Protein AF-A0A963VJG6-F1 (afdb_monomer)

Nearest PDB structures (foldseek):
  8gpv-assembly1_A-2  TM=6.187E-01  e=9.430E-04  Clostridiales bacterium
  2oux-assembly1_B  TM=8.126E-01  e=1.065E-02  Enterococcus faecalis V583
  5x9g-assembly1_A  TM=5.692E-01  e=3.242E-03  Thermus thermophilus HB8
  8gps-assembly1_A-2  TM=5.571E-01  e=6.054E-02  Chryseobacterium hispalense
  8wiw-assembly1_Z  TM=2.995E-01  e=4.327E-01  Salmonella enterica subsp. enterica serovar Typhimurium str. LT2

Solvent-accessible surface area (backbone atoms only — not comparable to full-atom values): 12542 Å² total; per-residue (Å²): 137,83,80,80,71,80,76,73,72,75,83,74,70,78,79,48,76,64,56,53,39,53,51,26,58,76,70,49,37,44,54,60,35,36,56,51,56,74,75,47,55,42,59,60,54,26,53,48,48,72,70,42,56,73,68,60,26,51,57,52,54,45,53,54,50,72,80,52,46,68,58,20,55,85,57,41,55,72,69,58,49,50,52,58,53,48,53,57,49,52,54,52,52,53,51,52,54,49,51,55,52,52,64,62,50,66,78,57,88,70,98,79,60,64,65,58,54,52,39,51,53,28,52,78,67,65,35,46,51,57,34,28,57,51,55,71,75,46,57,42,59,58,50,23,56,48,44,71,74,39,58,69,71,61,24,53,54,53,54,30,45,54,52,51,62,49,42,41,60,21,46,60,56,36,59,58,76,59,28,42,56,56,56,70,73,47,55,68,69,47,51,47,56,4,44,74,65,46,56,74,67,55,40,54,54,36,39,72,61,35,55,70,70,59,23,52,52,42,68,76,71,109

Mean predicted aligned error: 7.79 Å

Sequence (222 aa):
MDEHDPNRADAQRAPTDIEQIVQALAEGRNKRVRKFLARMHPAKTAALLEMLDPDQRIALWQQVEPGLEARIQPHLNQLLSGQLAGESREDSAAEQAEQAEQHADQRQGQGGVNHLDAVRKALGAGRLKRVAKTLRRMHPAKVAGLLEAMPPEERSAVWSMVDTDRTGKVLTYLHDEIRDALAGELDLDDLVASAQHLELDDLVDLIQGLPAELGSRLMQSA

Radius of gyration: 20.5 Å; Cα contacts (8 Å, |Δi|>4): 179; chains: 1; bounding box: 68×36×61 Å

pLDDT: mean 85.68, std 14.24, range [40.97, 97.44]

Foldseek 3Di:
DDPPDPPPPPPDDDDDLLSVLLVCLVVLLLLVNLVSLVVDQLLVVQVSLVPDDPVSNLSSLLSQDPVSCVRNLVNHDPVVNVVSVVVVVVVVVVVVVVVVVVVVVVVPDDPPPPLLVQLVVCVVVSNLNSLLVSLVPDDLLSLQVSLVPDDPVSSQNSLSSHQLLSNLVNLLNHDLVSSAVSLVSDDLVSNLNNLVNDDPVSSVSSLVSYDVVSSVSSVVSD

Secondary structure (DSSP, 8-state):
-----GGGSGGGPPPPHHHHHHHHHHTT-HHHHHHHHHHS-HHHHHHHHHHS-HHHHHHHHTT--HHHHHHHGGGS-HHHHHHHHHHHHHHHHHHHHHHHHHHHHTTSS-TTSHHHHHHHHHHHTT-HHHHHHHHHHS-HHHHHHHHHTS-HHHHHHHHHHS-HHHHHHHHTTS-HHHHHHHHHTS-HHHHHHHHTTS-HHHHHHHHHHS-HHHHHHHHHH-

Structure (mmCIF, N/CA/C/O backbone):
data_AF-A0A963VJG6-F1
#
_entry.id   AF-A0A963VJG6-F1
#
loop_
_atom_site.group_PDB
_atom_site.id
_atom_site.type_symbol
_atom_site.label_atom_id
_atom_site.label_alt_id
_atom_site.label_comp_id
_atom_site.label_asym_id
_atom_site.label_entity_id
_atom_site.label_seq_id
_atom_site.pdbx_PDB_ins_code
_atom_site.Cartn_x
_atom_site.Cartn_y
_atom_site.Cartn_z
_atom_site.occupancy
_atom_site.B_iso_or_equiv
_atom_site.auth_seq_id
_atom_site.auth_comp_id
_atom_site.auth_asym_id
_atom_site.auth_atom_id
_atom_site.pdbx_PDB_model_num
ATOM 1 N N . MET A 1 1 ? -44.891 -1.979 -35.376 1.00 40.97 1 MET A N 1
ATOM 2 C CA . MET A 1 1 ? -44.773 -1.895 -33.909 1.00 40.97 1 MET A CA 1
ATOM 3 C C . MET A 1 1 ? -43.301 -2.069 -33.635 1.00 40.97 1 MET A C 1
ATOM 5 O O . MET A 1 1 ? -42.837 -3.196 -33.585 1.00 40.97 1 MET A O 1
ATOM 9 N N . ASP A 1 2 ? -42.570 -0.960 -33.633 1.00 46.53 2 ASP A N 1
ATOM 10 C CA . ASP A 1 2 ? -41.153 -0.947 -33.287 1.00 46.53 2 ASP A CA 1
ATOM 11 C C . ASP A 1 2 ? -41.065 -0.753 -31.780 1.00 46.53 2 ASP A C 1
ATOM 13 O O . ASP A 1 2 ? -41.437 0.290 -31.240 1.00 46.53 2 ASP A O 1
ATOM 17 N N . GLU A 1 3 ? -40.671 -1.826 -31.109 1.00 49.72 3 GLU A N 1
ATOM 18 C CA . GLU A 1 3 ? -40.450 -1.886 -29.674 1.00 49.72 3 GLU A CA 1
ATOM 19 C C . GLU A 1 3 ? -39.171 -1.095 -29.377 1.00 49.72 3 GLU A C 1
ATOM 21 O O . GLU A 1 3 ? -38.054 -1.530 -29.656 1.00 49.72 3 GLU A O 1
ATOM 26 N N . HIS A 1 4 ? -39.343 0.141 -28.908 1.00 52.19 4 HIS A N 1
ATOM 27 C CA . HIS A 1 4 ? -38.241 0.976 -28.454 1.00 52.19 4 HIS A CA 1
ATOM 28 C C . HIS A 1 4 ? -37.761 0.416 -27.114 1.00 52.19 4 HIS A C 1
ATOM 30 O O . HIS A 1 4 ? -38.339 0.730 -26.078 1.00 52.19 4 HIS A O 1
ATOM 36 N N . ASP A 1 5 ? -36.755 -0.457 -27.154 1.00 55.41 5 ASP A N 1
ATOM 37 C CA . ASP A 1 5 ? -36.075 -0.980 -25.969 1.00 55.41 5 ASP A CA 1
ATOM 38 C C . ASP A 1 5 ? -35.345 0.176 -25.248 1.00 55.41 5 ASP A C 1
ATOM 40 O O . ASP A 1 5 ? -34.352 0.698 -25.772 1.00 55.41 5 ASP A O 1
ATOM 44 N N . PRO A 1 6 ? -35.821 0.620 -24.068 1.00 55.97 6 PRO A N 1
ATOM 45 C CA . PRO A 1 6 ? -35.236 1.747 -23.347 1.00 55.97 6 PRO A CA 1
ATOM 46 C C . PRO A 1 6 ? -33.886 1.401 -22.694 1.00 55.97 6 PRO A C 1
ATOM 48 O O . PRO A 1 6 ? -33.231 2.288 -22.151 1.00 55.97 6 PRO A O 1
ATOM 51 N N . ASN A 1 7 ? -33.444 0.139 -22.746 1.00 50.78 7 ASN A N 1
ATOM 52 C CA . ASN A 1 7 ? -32.311 -0.361 -21.966 1.00 50.78 7 ASN A CA 1
ATOM 53 C C . ASN A 1 7 ? -30.951 -0.282 -22.689 1.00 50.78 7 ASN A C 1
ATOM 55 O O . ASN A 1 7 ? -29.930 -0.737 -22.177 1.00 50.78 7 ASN A O 1
ATOM 59 N N . ARG A 1 8 ? -30.895 0.301 -23.894 1.00 46.56 8 ARG A N 1
ATOM 60 C CA . ARG A 1 8 ? -29.643 0.410 -24.669 1.00 46.56 8 ARG A CA 1
ATOM 61 C C . ARG A 1 8 ? -28.786 1.634 -24.308 1.00 46.56 8 ARG A C 1
ATOM 63 O O . ARG A 1 8 ? -27.671 1.749 -24.808 1.00 46.56 8 ARG A O 1
ATOM 70 N N . ALA A 1 9 ? -29.288 2.539 -23.464 1.00 46.12 9 ALA A N 1
ATOM 71 C CA . ALA A 1 9 ? -28.615 3.796 -23.117 1.00 46.12 9 ALA A CA 1
ATOM 72 C C . ALA A 1 9 ? -27.635 3.693 -21.929 1.00 46.12 9 ALA A C 1
ATOM 74 O O . ALA A 1 9 ? -26.746 4.536 -21.815 1.00 46.12 9 ALA A O 1
ATOM 75 N N . ASP A 1 10 ? -27.733 2.656 -21.090 1.00 47.66 10 ASP A N 1
ATOM 76 C CA . ASP A 1 10 ? -26.878 2.508 -19.898 1.00 47.66 10 ASP A CA 1
ATOM 77 C C . ASP A 1 10 ? -25.526 1.815 -20.173 1.00 47.66 10 ASP A C 1
ATOM 79 O O . ASP A 1 10 ? -24.635 1.823 -19.327 1.00 47.66 10 ASP A O 1
ATOM 83 N N . ALA A 1 11 ? -25.305 1.272 -21.376 1.00 48.81 11 ALA A N 1
ATOM 84 C CA . ALA A 1 11 ? -24.127 0.452 -21.690 1.00 48.81 11 ALA A CA 1
ATOM 85 C C . ALA A 1 11 ? -22.840 1.234 -22.058 1.00 48.81 11 ALA A C 1
ATOM 87 O O . ALA A 1 11 ? -21.826 0.616 -22.384 1.00 48.81 11 ALA A O 1
ATOM 88 N N . GLN A 1 12 ? -22.845 2.575 -22.024 1.00 53.97 12 GLN A N 1
ATOM 89 C CA . GLN A 1 12 ? -21.712 3.400 -22.491 1.00 53.97 12 GLN A CA 1
ATOM 90 C C . GLN A 1 12 ? -21.272 4.537 -21.551 1.00 53.97 12 GLN A C 1
ATOM 92 O O . GLN A 1 12 ? -20.488 5.399 -21.961 1.00 53.97 12 GLN A O 1
ATOM 97 N N . ARG A 1 13 ? -21.723 4.581 -20.292 1.00 69.88 13 ARG A N 1
ATOM 98 C CA . ARG A 1 13 ? -21.240 5.618 -19.367 1.00 69.88 13 ARG A CA 1
ATOM 99 C C . ARG A 1 13 ? -19.835 5.263 -18.871 1.00 69.88 13 ARG A C 1
ATOM 101 O O . ARG A 1 13 ? -19.641 4.224 -18.253 1.00 69.88 13 ARG A O 1
ATOM 108 N N . ALA A 1 14 ? -18.856 6.131 -19.138 1.00 69.31 14 ALA A N 1
ATOM 109 C CA . ALA A 1 14 ? -17.533 6.006 -18.530 1.00 69.31 14 ALA A CA 1
ATOM 110 C C . ALA A 1 14 ? -17.676 6.033 -16.995 1.00 69.31 14 ALA A C 1
ATOM 112 O O . ALA A 1 14 ? -18.397 6.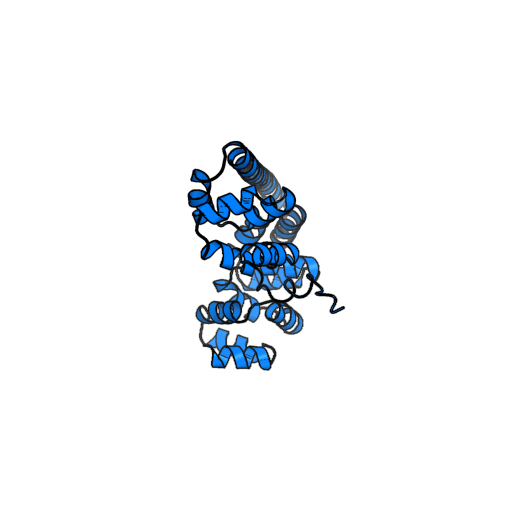907 -16.492 1.00 69.31 14 ALA A O 1
ATOM 113 N N . PRO A 1 15 ? -17.025 5.109 -16.263 1.00 77.75 15 PRO A N 1
ATOM 114 C CA . PRO A 1 15 ? -17.213 5.003 -14.827 1.00 77.75 15 PRO A CA 1
ATOM 115 C C . PRO A 1 15 ? -16.763 6.288 -14.139 1.00 77.75 15 PRO A C 1
ATOM 117 O O . PRO A 1 15 ? -15.719 6.859 -14.478 1.00 77.75 15 PRO A O 1
ATOM 120 N N . THR A 1 16 ? -17.556 6.759 -13.183 1.00 87.75 16 THR A N 1
ATOM 121 C CA . THR A 1 16 ? -17.256 7.997 -12.451 1.00 87.75 16 THR A CA 1
ATOM 122 C C . THR A 1 16 ? -16.004 7.838 -11.580 1.00 87.75 16 THR A C 1
ATOM 124 O O . THR A 1 16 ? -15.640 6.723 -11.212 1.00 87.75 16 THR A O 1
ATOM 127 N N . ASP A 1 17 ? -15.350 8.943 -11.188 1.00 85.88 17 ASP A N 1
ATOM 128 C CA . ASP A 1 17 ? -14.207 8.888 -10.250 1.00 85.88 17 ASP A CA 1
ATOM 129 C C . ASP A 1 17 ? -14.540 8.085 -8.983 1.00 85.88 17 ASP A C 1
ATOM 131 O O . ASP A 1 17 ? -13.693 7.388 -8.437 1.00 85.88 17 ASP A O 1
ATOM 135 N N . ILE A 1 18 ? -15.784 8.198 -8.507 1.00 87.50 18 ILE A N 1
ATOM 136 C CA . ILE A 1 18 ? -16.261 7.511 -7.307 1.00 87.50 18 ILE A CA 1
ATOM 137 C C . ILE A 1 18 ? -16.333 6.003 -7.548 1.00 87.50 18 ILE A C 1
ATOM 139 O O . ILE A 1 18 ? -15.802 5.242 -6.746 1.00 87.50 18 ILE A O 1
ATOM 143 N N . GLU A 1 19 ? -16.933 5.572 -8.659 1.00 90.31 19 GLU A N 1
ATOM 144 C CA . GLU A 1 19 ? -17.000 4.153 -9.036 1.00 90.31 19 GLU A CA 1
ATOM 145 C C . GLU A 1 19 ? -15.601 3.555 -9.195 1.00 90.31 19 GLU A C 1
ATOM 147 O O . GLU A 1 19 ? -15.344 2.450 -8.726 1.00 90.31 19 GLU A O 1
ATOM 152 N N . GLN A 1 20 ? -14.664 4.309 -9.779 1.00 92.31 20 GLN A N 1
ATOM 153 C CA . GLN A 1 20 ? -13.275 3.872 -9.917 1.00 92.31 20 GLN A CA 1
ATOM 154 C C . GLN A 1 20 ? -12.557 3.752 -8.564 1.00 92.31 20 GLN A C 1
ATOM 156 O O . GLN A 1 20 ? -11.761 2.830 -8.387 1.00 92.31 20 GLN A O 1
ATOM 161 N N . ILE A 1 21 ? -12.835 4.642 -7.604 1.00 94.00 21 ILE A N 1
ATOM 162 C CA . ILE A 1 21 ? -12.296 4.543 -6.237 1.00 94.00 21 ILE A CA 1
ATOM 163 C C . ILE A 1 21 ? -12.868 3.322 -5.518 1.00 94.00 21 ILE A C 1
ATOM 165 O O . ILE A 1 21 ? -12.104 2.565 -4.929 1.00 94.00 21 ILE A O 1
ATOM 169 N N . VAL A 1 22 ? -14.185 3.115 -5.576 1.00 93.56 22 VAL A N 1
ATOM 170 C CA . VAL A 1 22 ? -14.848 1.971 -4.929 1.00 93.56 22 VAL A CA 1
ATOM 171 C C . VAL A 1 22 ? -14.346 0.654 -5.515 1.00 93.56 22 VAL A C 1
ATOM 173 O O . VAL A 1 22 ? -14.004 -0.257 -4.764 1.00 93.56 22 VAL A O 1
ATOM 176 N N . GLN A 1 23 ? -14.208 0.576 -6.839 1.00 94.00 23 GLN A N 1
ATOM 177 C CA . GLN A 1 23 ? -13.633 -0.590 -7.503 1.00 94.00 23 GLN A CA 1
ATOM 178 C C . GLN A 1 23 ? -12.180 -0.826 -7.068 1.00 94.00 23 GLN A C 1
ATOM 180 O O . GLN A 1 23 ? -11.815 -1.944 -6.716 1.00 94.00 23 GLN A O 1
ATOM 185 N N . ALA A 1 24 ? -11.354 0.223 -7.032 1.00 93.69 24 ALA A N 1
ATOM 186 C CA . ALA A 1 24 ? -9.962 0.104 -6.606 1.00 93.69 24 ALA A CA 1
ATOM 187 C C . ALA A 1 24 ? -9.829 -0.308 -5.128 1.00 93.69 24 ALA A C 1
ATOM 189 O O . ALA A 1 24 ? -8.911 -1.055 -4.796 1.00 93.69 24 ALA A O 1
ATOM 190 N N . LEU A 1 25 ? -10.738 0.137 -4.252 1.00 93.69 25 LEU A N 1
ATOM 191 C CA . LEU A 1 25 ? -10.815 -0.328 -2.863 1.00 93.69 25 LEU A CA 1
ATOM 192 C C . LEU A 1 25 ? -11.153 -1.819 -2.792 1.00 93.69 25 LEU A C 1
ATOM 194 O O . LEU A 1 25 ? -10.480 -2.554 -2.075 1.00 93.69 25 LEU A O 1
ATOM 198 N N . ALA A 1 26 ? -12.152 -2.268 -3.556 1.00 91.88 26 ALA A N 1
ATOM 199 C CA . ALA A 1 26 ? -12.563 -3.671 -3.594 1.00 91.88 26 ALA A CA 1
ATOM 200 C C . ALA A 1 26 ? -11.450 -4.597 -4.116 1.00 91.88 26 ALA A C 1
ATOM 202 O O . ALA A 1 26 ? -11.316 -5.729 -3.661 1.00 91.88 26 ALA A O 1
ATOM 203 N N . GLU A 1 27 ? -10.623 -4.105 -5.038 1.00 91.88 27 GLU A N 1
ATOM 204 C CA . GLU A 1 27 ? -9.468 -4.823 -5.590 1.00 91.88 27 GLU A CA 1
ATOM 205 C C . GLU A 1 27 ? -8.194 -4.691 -4.734 1.00 91.88 27 GLU A C 1
ATOM 207 O O . GLU A 1 27 ? -7.150 -5.222 -5.107 1.00 91.88 27 GLU A O 1
ATOM 212 N N . GLY A 1 28 ? -8.227 -3.939 -3.626 1.00 90.94 28 GLY A N 1
ATOM 213 C CA . GLY A 1 28 ? -7.043 -3.682 -2.800 1.00 90.94 28 GL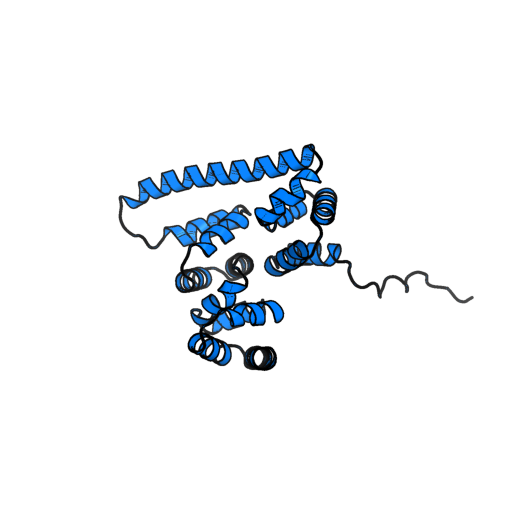Y A CA 1
ATOM 214 C C . GLY A 1 28 ? -5.962 -2.834 -3.489 1.00 90.94 28 GLY A C 1
ATOM 215 O O . GLY A 1 28 ? -4.818 -2.786 -3.031 1.00 90.94 28 GLY A O 1
ATOM 216 N N . ARG A 1 29 ? -6.294 -2.122 -4.576 1.00 93.25 29 ARG A N 1
ATOM 217 C CA . ARG A 1 29 ? -5.381 -1.248 -5.337 1.00 93.25 29 ARG A CA 1
ATOM 218 C C . ARG A 1 29 ? -5.167 0.091 -4.629 1.00 93.25 29 ARG A C 1
ATOM 220 O O . ARG A 1 29 ? -5.473 1.169 -5.142 1.00 93.25 29 ARG A O 1
ATOM 227 N N . ASN A 1 30 ? -4.588 0.028 -3.438 1.00 95.00 30 ASN A N 1
ATOM 228 C CA . ASN A 1 30 ? -4.426 1.160 -2.526 1.00 95.00 30 ASN A CA 1
ATOM 229 C C . ASN A 1 30 ? -3.599 2.322 -3.109 1.00 95.00 30 ASN A C 1
ATOM 231 O O . ASN A 1 30 ? -3.935 3.486 -2.888 1.00 95.00 30 ASN A O 1
ATOM 235 N N . LYS A 1 31 ? -2.566 2.045 -3.922 1.00 93.75 31 LYS A N 1
ATOM 236 C CA . LYS A 1 31 ? -1.817 3.088 -4.658 1.00 93.75 31 LYS A CA 1
ATOM 237 C C . LYS A 1 31 ? -2.736 3.912 -5.570 1.00 93.75 31 LYS A C 1
ATOM 239 O O . LYS A 1 31 ? -2.716 5.143 -5.538 1.00 93.75 31 LYS A O 1
ATOM 244 N N . ARG A 1 32 ? -3.616 3.231 -6.309 1.00 93.50 32 ARG A N 1
ATOM 245 C CA . ARG A 1 32 ? -4.583 3.853 -7.218 1.00 93.50 32 ARG A CA 1
ATOM 246 C C . ARG A 1 32 ? -5.607 4.699 -6.462 1.00 93.50 32 ARG A C 1
ATOM 248 O O . ARG A 1 32 ? -5.870 5.834 -6.858 1.00 93.50 32 ARG A O 1
ATOM 255 N N . VAL A 1 33 ? -6.119 4.197 -5.337 1.00 95.31 33 VAL A N 1
ATOM 256 C CA . VAL A 1 33 ? -7.007 4.964 -4.442 1.00 95.31 33 VAL A CA 1
ATOM 257 C C . VAL A 1 33 ? -6.317 6.242 -3.959 1.00 95.31 33 VAL A C 1
ATOM 259 O O . VAL A 1 33 ? -6.868 7.333 -4.116 1.00 95.31 33 VAL A O 1
ATOM 262 N N . ARG A 1 34 ? -5.079 6.143 -3.453 1.00 94.69 34 ARG A N 1
ATOM 263 C CA . ARG A 1 34 ? -4.286 7.306 -3.0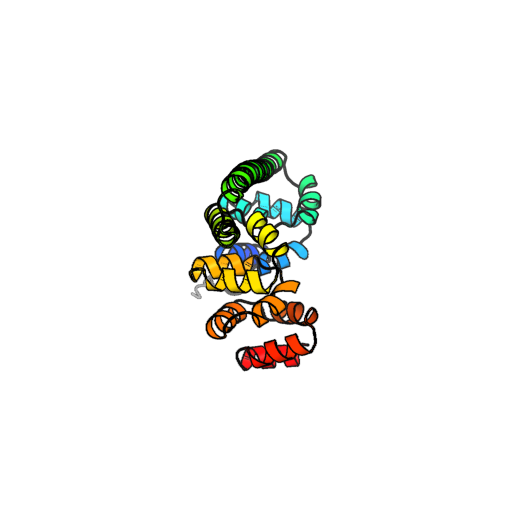12 1.00 94.69 34 ARG A CA 1
ATOM 264 C C . ARG A 1 34 ? -4.077 8.327 -4.135 1.00 94.69 34 ARG A C 1
ATOM 266 O O . ARG A 1 34 ? -4.212 9.527 -3.897 1.00 94.69 34 ARG A O 1
ATOM 273 N N . LYS A 1 35 ? -3.830 7.876 -5.370 1.00 92.56 35 LYS A N 1
ATOM 274 C CA . LYS A 1 35 ? -3.685 8.743 -6.555 1.00 92.56 35 LYS A CA 1
ATOM 275 C C . LYS A 1 35 ? -4.970 9.512 -6.878 1.00 92.56 35 LYS A C 1
ATOM 277 O O . LYS A 1 35 ? -4.897 10.708 -7.175 1.00 92.56 35 LYS A O 1
ATOM 282 N N . PHE A 1 36 ? -6.137 8.870 -6.784 1.00 94.06 36 PHE A N 1
ATOM 283 C CA . PHE A 1 36 ? -7.423 9.561 -6.928 1.00 94.06 36 PHE A CA 1
ATOM 284 C C . PHE A 1 36 ? -7.641 10.586 -5.815 1.00 94.06 36 PHE A C 1
ATOM 286 O O . PHE A 1 36 ? -7.970 11.738 -6.099 1.00 94.06 36 PHE A O 1
ATOM 293 N N . LEU A 1 37 ? -7.400 10.196 -4.561 1.00 94.00 37 LEU A N 1
ATOM 294 C CA . LEU A 1 37 ? -7.557 11.072 -3.400 1.00 94.00 37 LEU A CA 1
ATOM 295 C C . LEU A 1 37 ? -6.652 12.306 -3.463 1.00 94.00 37 LEU A C 1
ATOM 297 O O . LEU A 1 37 ? -7.103 13.404 -3.150 1.00 94.00 37 LEU A O 1
ATOM 301 N N . ALA A 1 38 ? -5.406 12.154 -3.916 1.00 91.62 38 ALA A N 1
ATOM 302 C CA . ALA A 1 38 ? -4.455 13.258 -4.044 1.00 91.62 38 ALA A CA 1
ATOM 303 C C . ALA A 1 38 ? -4.894 14.319 -5.070 1.00 91.62 38 ALA A C 1
ATOM 305 O O . ALA A 1 38 ? -4.580 15.500 -4.917 1.00 91.62 38 ALA A O 1
ATOM 306 N N . ARG A 1 39 ? -5.626 13.908 -6.113 1.00 92.31 39 ARG A N 1
ATOM 307 C CA . ARG A 1 39 ? -6.189 14.804 -7.138 1.00 92.31 39 ARG A CA 1
ATOM 308 C C . ARG A 1 39 ? -7.567 15.354 -6.759 1.00 92.31 39 ARG A C 1
ATOM 310 O O . ARG A 1 39 ? -8.016 16.338 -7.344 1.00 92.31 39 ARG A O 1
ATOM 317 N N . MET A 1 40 ? -8.248 14.722 -5.805 1.00 92.81 40 MET A N 1
ATOM 318 C CA . MET A 1 40 ? -9.596 15.074 -5.378 1.00 92.81 40 MET A CA 1
ATOM 319 C C . MET A 1 40 ? -9.594 16.231 -4.367 1.00 92.81 40 MET A C 1
ATOM 321 O O . MET A 1 40 ? -8.743 16.326 -3.486 1.00 92.81 40 MET A O 1
ATOM 325 N N . HIS A 1 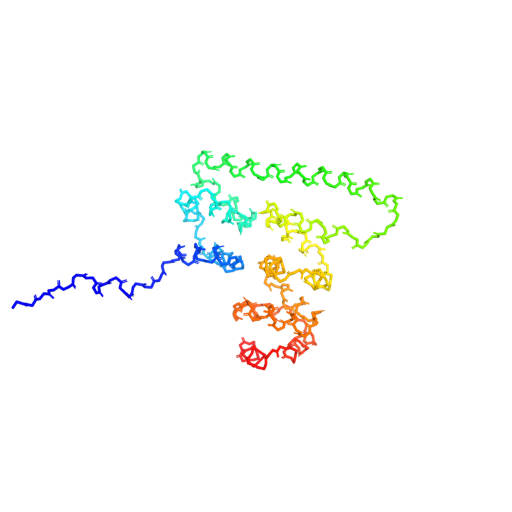41 ? -10.584 17.123 -4.466 1.00 94.12 41 HIS A N 1
ATOM 326 C CA . HIS A 1 41 ? -10.758 18.198 -3.487 1.00 94.12 41 HIS A CA 1
ATOM 327 C C . HIS A 1 41 ? -11.181 17.633 -2.109 1.00 94.12 41 HIS A C 1
ATOM 329 O O . HIS A 1 41 ? -12.101 16.813 -2.079 1.00 94.12 41 HIS A O 1
ATOM 335 N N . PRO A 1 42 ? -10.632 18.115 -0.969 1.00 95.06 42 PRO A N 1
ATOM 336 C CA . PRO A 1 42 ? -10.937 17.579 0.366 1.00 95.06 42 PRO A CA 1
ATOM 337 C C . PRO A 1 42 ? -12.433 17.491 0.705 1.00 95.06 42 PRO A C 1
ATOM 339 O O . PRO A 1 42 ? -12.883 16.492 1.253 1.00 95.06 42 PRO A O 1
ATOM 342 N N . ALA A 1 43 ? -13.230 18.491 0.315 1.00 93.94 43 ALA A N 1
ATOM 343 C CA . ALA A 1 43 ? -14.685 18.458 0.500 1.00 93.94 43 ALA A CA 1
ATOM 344 C C . ALA A 1 43 ? -15.386 17.344 -0.308 1.00 93.94 43 ALA A C 1
ATOM 346 O O . ALA A 1 43 ? -16.352 16.758 0.171 1.00 93.94 43 ALA A O 1
ATOM 347 N N . LYS A 1 44 ? -14.894 17.018 -1.515 1.00 94.12 44 LYS A N 1
ATOM 348 C CA . LYS A 1 44 ? -15.425 15.906 -2.325 1.00 94.12 44 LYS A CA 1
ATOM 349 C C . LYS A 1 44 ? -15.060 14.563 -1.682 1.00 94.12 44 LYS A C 1
ATOM 351 O O . LYS A 1 44 ? -15.901 13.673 -1.646 1.00 94.12 44 LYS A O 1
ATOM 356 N N . THR A 1 45 ? -13.862 14.446 -1.105 1.00 95.12 45 THR A N 1
ATOM 357 C CA . THR A 1 45 ? -13.468 13.268 -0.318 1.00 95.12 45 THR A CA 1
ATOM 358 C C . THR A 1 45 ? -14.321 13.108 0.942 1.00 95.12 45 THR A C 1
ATOM 360 O O . THR A 1 45 ? -14.743 11.997 1.245 1.00 95.12 45 THR A O 1
ATOM 363 N N . ALA A 1 46 ? -14.624 14.202 1.651 1.00 94.62 46 ALA A N 1
ATOM 364 C CA . ALA A 1 46 ? -15.525 14.184 2.805 1.00 94.62 46 ALA A CA 1
ATOM 365 C C . ALA A 1 46 ? -16.925 13.680 2.421 1.00 94.62 46 ALA A C 1
ATOM 367 O O . ALA A 1 46 ? -17.432 12.750 3.039 1.00 94.62 46 ALA A O 1
ATOM 368 N N . ALA A 1 47 ? -17.505 14.225 1.347 1.00 93.38 47 ALA A N 1
ATOM 369 C CA . ALA A 1 47 ? -18.803 13.782 0.840 1.00 93.38 47 ALA A CA 1
ATOM 370 C C . ALA A 1 47 ? -18.796 12.303 0.413 1.00 93.38 47 ALA A C 1
ATOM 372 O O . ALA A 1 47 ? -19.763 11.585 0.656 1.00 93.38 47 ALA A O 1
ATOM 373 N N . LEU A 1 48 ? -17.698 11.828 -0.188 1.00 94.25 48 LEU A N 1
ATOM 374 C CA . LEU A 1 48 ? -17.534 10.416 -0.524 1.00 94.25 48 LEU A CA 1
ATOM 375 C C . LEU A 1 48 ? -17.534 9.543 0.737 1.00 94.25 48 LEU A C 1
ATOM 377 O O . LEU A 1 48 ? -18.297 8.587 0.799 1.00 94.25 48 LEU A O 1
ATOM 381 N N . LEU A 1 49 ? -16.746 9.894 1.756 1.00 94.62 49 LEU A N 1
ATOM 382 C CA . LEU A 1 49 ? -16.713 9.161 3.028 1.00 94.62 49 LEU A CA 1
ATOM 383 C C . LEU A 1 49 ? -18.105 9.060 3.672 1.00 94.62 49 LEU A C 1
ATOM 385 O O . LEU A 1 49 ? -18.444 8.019 4.226 1.00 94.62 49 LEU A O 1
ATOM 389 N N . GLU A 1 50 ? -18.924 10.107 3.577 1.00 93.75 50 GLU A N 1
ATOM 390 C CA . GLU A 1 50 ? -20.291 10.109 4.116 1.00 93.75 50 GLU A CA 1
ATOM 391 C C . GLU A 1 50 ? -21.263 9.218 3.331 1.00 93.75 50 GLU A C 1
ATOM 393 O O . GLU A 1 50 ? -22.207 8.686 3.913 1.00 93.75 50 GLU A O 1
ATOM 398 N N . MET A 1 51 ? -21.029 9.039 2.031 1.00 93.31 51 MET A N 1
ATOM 399 C CA . MET A 1 51 ? -21.880 8.233 1.154 1.00 93.31 51 MET A CA 1
ATOM 400 C C . MET A 1 51 ? -21.542 6.737 1.197 1.00 93.31 51 MET A C 1
ATOM 402 O O . MET A 1 51 ? -22.422 5.910 0.964 1.00 93.31 51 MET A O 1
ATOM 406 N N . LEU A 1 52 ? -20.282 6.387 1.469 1.00 94.00 52 LEU A N 1
ATOM 407 C CA . LEU A 1 52 ? -19.828 4.998 1.533 1.00 94.00 52 LEU A CA 1
ATOM 408 C C . LEU A 1 52 ? -20.411 4.258 2.743 1.00 94.00 52 LEU A C 1
ATOM 410 O O . LEU A 1 52 ? -20.660 4.850 3.804 1.00 94.00 52 LEU A O 1
ATOM 414 N N . ASP A 1 53 ? -20.579 2.944 2.591 1.00 93.19 53 ASP A N 1
ATOM 415 C CA . ASP A 1 53 ? -20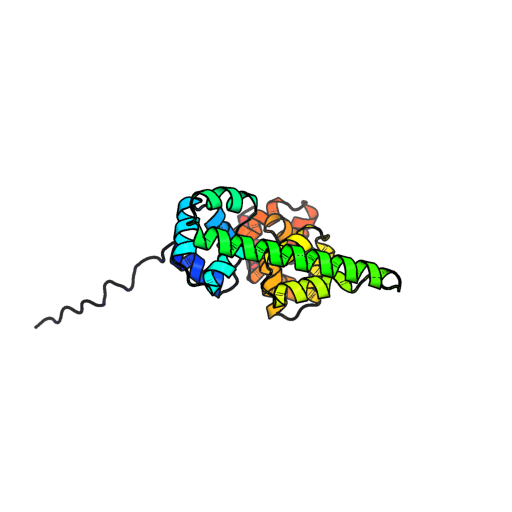.886 2.053 3.709 1.00 93.19 53 ASP A CA 1
ATOM 416 C C . ASP A 1 53 ? -19.735 2.030 4.741 1.00 93.19 53 ASP A C 1
ATOM 418 O O . ASP A 1 53 ? -18.630 2.496 4.443 1.00 93.19 53 ASP A O 1
ATOM 422 N N . PRO A 1 54 ? -19.974 1.554 5.978 1.00 90.75 54 PRO A N 1
ATOM 423 C CA . PRO A 1 54 ? -18.960 1.584 7.030 1.00 90.75 54 PRO A CA 1
ATOM 424 C C . PRO A 1 54 ? -17.639 0.902 6.650 1.00 90.75 54 PRO A C 1
ATOM 426 O O . PRO A 1 54 ? -16.583 1.464 6.929 1.00 90.75 54 PRO A O 1
ATOM 429 N N . ASP A 1 55 ? -17.676 -0.243 5.968 1.00 89.81 55 ASP A N 1
ATOM 430 C CA . ASP A 1 55 ? -16.473 -1.019 5.655 1.00 89.81 55 ASP A CA 1
ATOM 431 C C . ASP A 1 55 ? -15.643 -0.319 4.571 1.00 89.81 55 ASP A C 1
ATOM 433 O O . ASP A 1 55 ? -14.436 -0.105 4.727 1.00 89.81 55 ASP A O 1
ATOM 437 N N . GLN A 1 56 ? -16.298 0.137 3.498 1.00 93.56 56 GLN A N 1
ATOM 438 C CA . GLN A 1 56 ? -15.669 0.922 2.433 1.00 93.56 56 GLN A CA 1
ATOM 439 C C . GLN A 1 56 ? -15.128 2.254 2.949 1.00 93.56 56 GLN A C 1
ATOM 441 O O . GLN A 1 56 ? -14.075 2.718 2.507 1.00 93.56 56 GLN A O 1
ATOM 446 N N . ARG A 1 57 ? -15.837 2.882 3.887 1.00 94.88 57 ARG A N 1
ATOM 447 C CA . ARG A 1 57 ? -15.431 4.148 4.494 1.00 94.88 57 ARG A CA 1
ATOM 448 C C . ARG A 1 57 ? -14.165 3.990 5.320 1.00 94.88 57 ARG A C 1
ATOM 450 O O . ARG A 1 57 ? -13.265 4.815 5.178 1.00 94.88 57 ARG A O 1
ATOM 457 N N . ILE A 1 58 ? -14.082 2.940 6.135 1.00 91.31 58 ILE A N 1
ATOM 458 C CA . ILE A 1 58 ? -12.879 2.617 6.910 1.00 91.31 58 ILE A CA 1
ATOM 459 C C . ILE A 1 58 ? -11.725 2.313 5.955 1.00 91.31 58 ILE A C 1
ATOM 461 O O . ILE A 1 58 ? -10.648 2.897 6.085 1.00 91.31 58 ILE A O 1
ATOM 465 N N . ALA A 1 59 ? -11.958 1.480 4.937 1.00 92.31 59 ALA A N 1
ATOM 466 C CA . ALA A 1 59 ? -10.949 1.156 3.933 1.00 92.31 59 ALA A CA 1
ATOM 467 C C . ALA A 1 59 ? -10.433 2.410 3.205 1.00 92.31 59 ALA A C 1
ATOM 469 O O . ALA A 1 59 ? -9.221 2.586 3.067 1.00 92.31 59 ALA A O 1
ATOM 470 N N . LEU A 1 60 ? -11.328 3.320 2.802 1.00 95.12 60 LEU A N 1
ATOM 471 C CA . LEU A 1 60 ? -10.958 4.594 2.187 1.00 95.12 60 LEU A CA 1
ATOM 472 C C . LEU A 1 60 ? -10.188 5.481 3.163 1.00 95.12 60 LEU A C 1
ATOM 474 O O . LEU A 1 60 ? -9.165 6.054 2.787 1.00 95.12 60 LEU A O 1
ATOM 478 N N . TRP A 1 61 ? -10.649 5.583 4.411 1.00 94.44 61 TRP A N 1
ATOM 479 C CA . TRP A 1 61 ? -9.987 6.373 5.442 1.00 94.44 61 TRP A CA 1
ATOM 480 C C . TRP A 1 61 ? -8.560 5.893 5.689 1.00 94.44 61 TRP A C 1
ATOM 482 O O . TRP A 1 61 ? -7.663 6.726 5.810 1.00 94.44 61 TRP A O 1
ATOM 492 N N . GLN A 1 62 ? -8.317 4.579 5.674 1.00 93.75 62 GLN A N 1
ATOM 493 C CA . GLN A 1 62 ? -6.982 3.982 5.779 1.00 93.75 62 GLN A CA 1
ATOM 494 C C . GLN A 1 62 ? -6.038 4.374 4.621 1.00 93.75 62 GLN A C 1
ATOM 496 O O . GLN A 1 62 ? -4.823 4.271 4.776 1.00 93.75 62 GLN A O 1
ATOM 501 N N . GLN A 1 63 ? -6.557 4.894 3.503 1.00 94.81 63 GLN A N 1
ATOM 502 C CA . GLN A 1 63 ? -5.752 5.423 2.391 1.00 94.81 63 GLN A CA 1
ATOM 503 C C . GLN A 1 63 ? -5.504 6.936 2.462 1.00 94.81 63 GLN A C 1
ATOM 505 O O . GLN A 1 63 ? -4.700 7.467 1.697 1.00 94.81 63 GLN A O 1
ATOM 510 N N . VAL A 1 64 ? -6.176 7.662 3.356 1.00 92.75 64 VAL A N 1
ATOM 511 C CA . VAL A 1 64 ? -5.999 9.113 3.490 1.00 92.75 64 VAL A CA 1
ATOM 512 C C . VAL A 1 64 ? -4.709 9.405 4.263 1.00 92.75 64 VAL A C 1
ATOM 514 O O . VAL A 1 64 ? -4.567 9.012 5.414 1.00 92.75 64 VAL A O 1
ATOM 517 N N . GLU A 1 65 ? -3.765 10.119 3.647 1.00 87.50 65 GLU A N 1
ATOM 518 C CA . GLU A 1 65 ? -2.520 10.540 4.310 1.00 87.50 65 GLU A CA 1
ATOM 519 C C . GLU A 1 65 ? -2.778 11.653 5.353 1.00 87.50 65 GLU A C 1
ATOM 521 O O . GLU A 1 65 ? -3.656 12.495 5.131 1.00 87.50 65 GLU A O 1
ATOM 526 N N . PRO A 1 66 ? -1.968 11.774 6.428 1.00 86.62 66 PRO A N 1
ATOM 527 C CA . PRO A 1 66 ? -2.220 12.714 7.532 1.00 86.62 66 PRO A CA 1
ATOM 528 C C . PRO A 1 66 ? -2.418 14.180 7.110 1.00 86.62 66 PRO A C 1
ATOM 530 O O . PRO A 1 66 ? -3.246 14.899 7.669 1.00 86.62 66 PRO A O 1
ATOM 533 N N . GLY A 1 67 ? -1.683 14.639 6.091 1.00 88.00 67 GLY A N 1
ATOM 534 C CA . GLY A 1 67 ? -1.831 15.999 5.563 1.00 88.00 67 GLY A CA 1
ATOM 535 C C . GLY A 1 67 ? -3.168 16.236 4.851 1.00 88.00 67 GLY A C 1
ATOM 536 O O . GLY A 1 67 ? -3.683 17.355 4.858 1.00 88.00 67 GLY A O 1
ATOM 537 N N . LEU A 1 68 ? -3.748 15.195 4.250 1.00 90.62 68 LEU A N 1
ATOM 538 C CA . LEU A 1 68 ? -5.068 15.252 3.630 1.00 90.62 68 LEU A CA 1
ATOM 539 C C . LEU A 1 68 ? -6.178 15.097 4.680 1.00 90.62 68 LEU A C 1
ATOM 541 O O . LEU A 1 68 ? -7.179 15.804 4.583 1.00 90.62 68 LEU A O 1
ATOM 545 N N . GLU A 1 69 ? -5.981 14.273 5.717 1.00 92.06 69 GLU A N 1
ATOM 546 C CA . GLU A 1 69 ? -6.926 14.134 6.841 1.00 92.06 69 GLU A CA 1
ATOM 547 C C . GLU A 1 69 ? -7.255 15.491 7.470 1.00 92.06 69 GLU A C 1
ATOM 549 O O . GLU A 1 69 ? -8.425 15.864 7.563 1.00 92.06 69 GLU A O 1
ATOM 554 N N . ALA A 1 70 ? -6.226 16.277 7.807 1.00 90.62 70 ALA A N 1
ATOM 555 C CA . ALA A 1 70 ? -6.387 17.601 8.409 1.00 90.62 70 ALA A CA 1
ATOM 556 C C . ALA A 1 70 ? -7.195 18.571 7.525 1.00 90.62 70 ALA A C 1
ATOM 558 O O . ALA A 1 70 ? -7.853 19.480 8.027 1.00 90.62 70 ALA A O 1
ATOM 559 N N . ARG A 1 71 ? -7.160 18.377 6.200 1.00 93.94 71 ARG A N 1
ATOM 560 C CA . ARG A 1 71 ? -7.905 19.189 5.226 1.00 93.94 71 ARG A CA 1
ATOM 561 C C . ARG A 1 71 ? -9.325 18.684 4.998 1.00 93.94 71 ARG A C 1
ATOM 563 O O . ARG A 1 71 ? -10.182 19.476 4.626 1.00 93.94 71 ARG A O 1
ATOM 570 N N . ILE A 1 72 ? -9.573 17.390 5.181 1.00 94.00 72 ILE A N 1
ATOM 571 C CA . ILE A 1 72 ? -10.903 16.773 5.078 1.00 94.00 72 ILE A CA 1
ATOM 572 C C . ILE A 1 72 ? -11.718 17.054 6.343 1.00 94.00 72 ILE A C 1
ATOM 574 O O . ILE A 1 72 ? -12.918 17.297 6.257 1.00 94.00 72 ILE A O 1
ATOM 578 N N . GLN A 1 73 ? -11.068 17.072 7.506 1.00 91.62 73 GLN A N 1
ATOM 579 C CA . GLN A 1 73 ? -11.715 17.160 8.814 1.00 91.62 73 GLN A CA 1
ATOM 580 C C . GLN A 1 73 ? -12.710 18.327 8.983 1.00 91.62 73 GLN A C 1
ATOM 582 O O . GLN A 1 73 ? -13.784 18.083 9.532 1.00 91.62 73 GLN A O 1
ATOM 587 N N . PRO A 1 74 ? -12.452 19.554 8.483 1.00 93.81 74 PRO A N 1
ATOM 588 C CA . PRO A 1 74 ? -13.416 20.656 8.567 1.00 93.81 74 PRO A CA 1
ATOM 589 C C . PRO A 1 74 ? -14.696 20.447 7.744 1.00 93.81 74 PRO A C 1
ATOM 591 O O . PRO A 1 74 ? -15.669 21.169 7.943 1.00 93.81 74 PRO A O 1
ATOM 594 N N . HIS A 1 75 ? -14.687 19.508 6.794 1.00 95.38 75 HIS A N 1
ATOM 595 C CA . HIS A 1 75 ? -15.803 19.231 5.891 1.00 95.38 75 HIS A CA 1
ATOM 596 C C . HIS A 1 75 ? -16.646 18.022 6.313 1.00 95.38 75 HIS A C 1
ATOM 598 O O . HIS A 1 75 ? -17.707 17.816 5.735 1.00 95.38 75 HIS A O 1
ATOM 604 N N . LEU A 1 76 ? -16.185 17.228 7.283 1.00 93.31 76 LEU A N 1
ATOM 605 C CA . LEU A 1 76 ? -16.919 16.065 7.779 1.00 93.31 76 LEU A CA 1
ATOM 606 C C . LEU A 1 76 ? -17.996 16.481 8.780 1.00 93.31 76 LEU A C 1
ATOM 608 O O . LEU A 1 76 ? -17.783 17.365 9.616 1.00 93.31 76 LEU A O 1
ATOM 612 N N . ASN A 1 77 ? -19.125 15.777 8.771 1.00 92.81 77 ASN A N 1
ATOM 613 C CA . ASN A 1 77 ? -20.089 15.886 9.859 1.00 92.81 77 ASN A CA 1
ATOM 614 C C . ASN A 1 77 ? -19.496 15.424 11.215 1.00 92.81 77 ASN A C 1
ATOM 616 O O . ASN A 1 77 ? -18.536 14.652 11.287 1.00 92.81 77 ASN A O 1
ATOM 620 N N . GLN A 1 78 ? -20.084 15.902 12.320 1.00 88.81 78 GLN A N 1
ATOM 621 C CA . GLN A 1 78 ? -19.566 15.648 13.674 1.00 88.81 78 GLN A CA 1
ATOM 622 C C . GLN A 1 78 ? -19.563 14.162 14.057 1.00 88.81 78 GLN A C 1
ATOM 624 O O . GLN A 1 78 ? -18.647 13.714 14.746 1.00 88.81 78 GLN A O 1
ATOM 629 N N . LEU A 1 79 ? -20.568 13.402 13.611 1.00 87.50 79 LEU A N 1
ATOM 630 C CA . LEU A 1 79 ? -20.697 11.979 13.918 1.00 87.50 79 LEU A CA 1
ATOM 631 C C . LEU A 1 79 ? -19.543 11.190 13.299 1.00 87.50 79 LEU A C 1
ATOM 633 O O . LEU A 1 79 ? -18.861 10.437 13.993 1.00 87.50 79 LEU A O 1
ATOM 637 N N . LEU A 1 80 ? -19.289 11.410 12.012 1.00 88.56 80 LEU A N 1
ATOM 638 C CA . LEU A 1 80 ? -18.253 10.705 11.281 1.00 88.56 80 LEU A CA 1
ATOM 639 C C . LEU A 1 80 ? -16.850 11.146 11.716 1.00 88.56 80 LEU A C 1
ATOM 641 O O . LEU A 1 80 ? -15.966 10.310 11.880 1.00 88.56 80 LEU A O 1
ATOM 645 N N . SER A 1 81 ? -16.659 12.437 11.995 1.00 87.94 81 SER A N 1
ATOM 646 C CA . SER A 1 81 ? -15.412 12.942 12.586 1.00 87.94 81 SER A CA 1
ATOM 647 C C . SER A 1 81 ? -15.088 12.241 13.915 1.00 87.94 81 SER A C 1
ATOM 649 O O . SER A 1 81 ? -13.944 11.852 14.150 1.00 87.94 81 SER A O 1
ATOM 651 N N . GLY A 1 82 ? -16.102 12.003 14.759 1.00 85.12 82 GLY A N 1
ATOM 652 C CA . GLY A 1 82 ? -15.955 11.250 16.006 1.00 85.12 82 GLY A CA 1
ATOM 653 C C . GLY A 1 82 ? -15.595 9.776 15.799 1.00 85.12 82 GLY A C 1
ATOM 654 O O . GLY A 1 82 ? -14.715 9.270 16.494 1.00 85.12 82 GLY A O 1
ATOM 655 N N . GLN A 1 83 ? -16.230 9.105 14.832 1.00 86.12 83 GLN A N 1
ATOM 656 C CA . GLN A 1 83 ? -15.953 7.701 14.495 1.00 86.12 83 GLN A CA 1
ATOM 657 C C . GLN A 1 83 ? -14.504 7.504 14.027 1.00 86.12 83 GLN A C 1
ATOM 659 O O . GLN A 1 83 ? -13.763 6.724 14.621 1.00 86.12 83 GLN A O 1
ATOM 664 N N . LEU A 1 84 ? -14.069 8.289 13.038 1.00 84.06 84 LEU A N 1
ATOM 665 C CA . LEU A 1 84 ? -12.723 8.191 12.463 1.00 84.06 84 LEU A CA 1
ATOM 666 C C . LEU A 1 84 ? -11.625 8.586 13.466 1.00 84.06 84 LEU A C 1
ATOM 668 O O . LEU A 1 84 ? -10.525 8.035 13.451 1.00 84.06 84 LEU A O 1
ATOM 672 N N . ALA A 1 85 ? -11.915 9.527 14.373 1.00 78.06 85 ALA A N 1
ATOM 673 C CA . ALA A 1 85 ? -11.001 9.882 15.457 1.00 78.06 85 ALA A CA 1
ATOM 674 C C . ALA A 1 85 ? -10.876 8.772 16.517 1.00 78.06 85 ALA A C 1
ATOM 676 O O . ALA A 1 85 ? -9.817 8.648 17.138 1.00 78.06 85 ALA A O 1
ATOM 677 N N . GLY A 1 86 ? -11.936 7.989 16.739 1.00 74.94 86 GLY A N 1
ATOM 678 C CA . GLY A 1 86 ? -11.913 6.804 17.598 1.00 74.94 86 GLY A CA 1
ATOM 679 C C . GLY A 1 86 ? -10.941 5.748 17.074 1.00 74.94 86 GLY A C 1
ATOM 680 O O . GLY A 1 86 ? -10.049 5.330 17.809 1.00 74.94 86 GLY A O 1
ATOM 681 N N . GLU A 1 87 ? -11.029 5.423 15.784 1.00 73.06 87 GLU A N 1
ATOM 682 C CA . GLU A 1 87 ? -10.154 4.442 15.122 1.00 73.06 87 GLU A CA 1
ATOM 683 C C . GLU A 1 87 ? -8.669 4.816 15.230 1.00 73.06 87 GLU A C 1
ATOM 685 O O . GLU A 1 87 ? -7.844 4.015 15.670 1.00 73.06 87 GLU A O 1
ATOM 690 N N . SER A 1 88 ? -8.318 6.073 14.939 1.00 69.88 88 SER A N 1
ATOM 691 C CA . SER A 1 88 ? -6.930 6.545 15.061 1.00 69.88 88 SER A CA 1
ATOM 692 C C . SER A 1 88 ? -6.388 6.474 16.500 1.00 69.88 88 SER A C 1
ATOM 694 O O . SER A 1 88 ? -5.181 6.297 16.714 1.00 69.88 88 SER A O 1
ATOM 696 N N . ARG A 1 89 ? -7.255 6.623 17.514 1.00 68.69 89 ARG A N 1
ATOM 697 C CA . ARG A 1 89 ? -6.876 6.495 18.934 1.00 68.69 89 ARG A CA 1
ATOM 698 C C . ARG A 1 89 ? -6.655 5.042 19.330 1.00 68.69 89 ARG A C 1
ATOM 700 O O . ARG A 1 89 ? -5.687 4.763 20.037 1.00 68.69 89 ARG A O 1
ATOM 707 N N . GLU A 1 90 ? -7.512 4.138 18.874 1.00 69.81 90 GLU A N 1
ATOM 708 C CA . GLU A 1 90 ? -7.366 2.698 19.103 1.00 69.81 90 GLU A CA 1
ATOM 709 C C . GLU A 1 90 ? -6.076 2.163 18.475 1.00 69.81 90 GLU A C 1
ATOM 711 O O . GLU A 1 90 ? -5.325 1.441 19.134 1.00 69.81 90 GLU A O 1
ATOM 716 N N . ASP A 1 91 ? -5.749 2.608 17.260 1.00 67.31 91 ASP A N 1
ATOM 717 C CA . ASP A 1 91 ? -4.490 2.270 16.593 1.00 67.31 91 ASP A CA 1
ATOM 718 C C . ASP A 1 91 ? -3.269 2.753 17.384 1.00 67.31 91 ASP A C 1
ATOM 720 O O . ASP A 1 91 ? -2.296 2.015 17.555 1.00 67.31 91 ASP A O 1
ATOM 724 N N . SER A 1 92 ? -3.333 3.970 17.931 1.00 68.81 92 SER A N 1
ATOM 725 C CA . SER A 1 92 ? -2.257 4.542 18.749 1.00 68.81 92 SER A CA 1
ATOM 726 C C . SER A 1 92 ? -2.072 3.803 20.080 1.00 68.81 92 SER A C 1
ATOM 728 O O . SER A 1 92 ? -0.941 3.586 20.517 1.00 68.81 92 SER A O 1
ATOM 730 N N . ALA A 1 93 ? -3.166 3.399 20.730 1.00 71.69 93 ALA A N 1
ATOM 731 C CA . ALA A 1 93 ? -3.123 2.632 21.974 1.00 71.69 93 ALA A CA 1
ATOM 732 C C . ALA A 1 93 ? -2.573 1.213 21.746 1.00 71.69 93 ALA A C 1
ATOM 734 O O . ALA A 1 93 ? -1.719 0.752 22.507 1.00 71.69 93 ALA A O 1
ATOM 735 N N . ALA A 1 94 ? -2.998 0.550 20.665 1.00 69.19 94 ALA A N 1
ATOM 736 C CA . ALA A 1 94 ? -2.471 -0.752 20.264 1.00 69.19 94 ALA A CA 1
ATOM 737 C C . ALA A 1 94 ? -0.972 -0.681 19.917 1.00 69.19 94 ALA A C 1
ATOM 739 O O . ALA A 1 94 ? -0.205 -1.558 20.312 1.00 69.19 94 ALA A O 1
ATOM 740 N N . GLU A 1 95 ? -0.529 0.383 19.235 1.00 67.00 95 GLU A N 1
ATOM 741 C CA . GLU A 1 95 ? 0.893 0.627 18.952 1.00 67.00 95 GLU A CA 1
ATOM 742 C C . GLU A 1 95 ? 1.733 0.745 20.232 1.00 67.00 95 GLU A C 1
ATOM 744 O O . GLU A 1 95 ? 2.831 0.190 20.294 1.00 67.00 95 GLU A O 1
ATOM 749 N N . GLN A 1 96 ? 1.242 1.465 21.244 1.00 69.19 96 GLN A N 1
ATOM 750 C CA . GLN A 1 96 ? 1.960 1.664 22.508 1.00 69.19 96 GLN A CA 1
ATOM 751 C C . GLN A 1 96 ? 2.063 0.372 23.324 1.00 69.19 96 GLN A C 1
ATOM 753 O O . GLN A 1 96 ? 3.134 0.074 23.856 1.00 69.19 96 GLN A O 1
ATOM 758 N N . ALA A 1 97 ? 0.981 -0.407 23.391 1.00 69.31 97 ALA A N 1
ATOM 759 C CA . ALA A 1 97 ? 0.975 -1.700 24.071 1.00 69.31 97 ALA A CA 1
ATOM 760 C C . ALA A 1 97 ? 1.962 -2.684 23.419 1.00 69.31 97 ALA A C 1
ATOM 762 O O . ALA A 1 97 ? 2.772 -3.301 24.106 1.00 69.31 97 ALA A O 1
ATOM 763 N N . GLU A 1 98 ? 1.972 -2.759 22.087 1.00 65.19 98 GLU A N 1
ATOM 764 C CA . GLU A 1 98 ? 2.874 -3.657 21.361 1.00 65.19 98 GLU A CA 1
ATOM 765 C C . GLU A 1 98 ? 4.339 -3.230 21.455 1.00 65.19 98 GLU A C 1
ATOM 767 O O . GLU A 1 98 ? 5.214 -4.076 21.600 1.00 65.19 98 GLU A O 1
ATOM 772 N N . GLN A 1 99 ? 4.636 -1.928 21.416 1.00 65.50 99 GLN A N 1
ATOM 773 C CA . GLN A 1 99 ? 6.003 -1.449 21.641 1.00 65.50 99 GLN A CA 1
ATOM 774 C C . GLN A 1 99 ? 6.488 -1.811 23.050 1.00 65.50 99 GLN A C 1
ATOM 776 O O . GLN A 1 99 ? 7.626 -2.252 23.206 1.00 65.50 99 GLN A O 1
ATOM 781 N N . ALA A 1 100 ? 5.629 -1.688 24.068 1.00 68.44 100 ALA A N 1
ATOM 782 C CA . ALA A 1 100 ? 5.962 -2.087 25.434 1.00 68.44 100 ALA A CA 1
ATOM 783 C C . ALA A 1 100 ? 6.260 -3.597 25.551 1.00 68.44 100 ALA A C 1
ATOM 785 O O . ALA A 1 100 ? 7.230 -3.973 26.211 1.00 68.44 100 ALA A O 1
ATOM 786 N N . GLU A 1 101 ? 5.492 -4.450 24.866 1.00 64.06 101 GLU A N 1
ATOM 787 C CA . GLU A 1 101 ? 5.728 -5.902 24.798 1.00 64.06 101 GLU A CA 1
ATOM 788 C C . GLU A 1 101 ? 7.026 -6.246 24.044 1.00 64.06 101 GLU A C 1
ATOM 790 O O . GLU A 1 101 ? 7.852 -7.015 24.536 1.00 64.06 101 GLU A O 1
ATOM 795 N N . GLN A 1 102 ? 7.277 -5.612 22.895 1.00 59.44 102 GLN A N 1
ATOM 796 C CA . GLN A 1 102 ? 8.489 -5.824 22.091 1.00 59.44 102 GLN A CA 1
ATOM 797 C C . GLN A 1 102 ? 9.771 -5.394 22.821 1.00 59.44 102 GLN A C 1
ATOM 799 O O . GLN A 1 102 ? 10.820 -6.023 22.666 1.00 59.44 102 GLN A O 1
ATOM 804 N N . HIS A 1 103 ? 9.709 -4.327 23.624 1.00 59.91 103 HIS A N 1
ATOM 805 C CA . HIS A 1 103 ? 10.826 -3.895 24.469 1.00 59.91 103 HIS A CA 1
ATOM 806 C C . HIS A 1 103 ? 11.117 -4.872 25.620 1.00 59.91 103 HIS A C 1
ATOM 808 O O . HIS A 1 103 ? 12.259 -4.934 26.086 1.00 59.91 103 HIS A O 1
ATOM 814 N N . ALA A 1 104 ? 10.122 -5.637 26.079 1.00 61.22 104 ALA A N 1
ATOM 815 C CA . ALA A 1 104 ? 10.323 -6.690 27.071 1.00 61.22 104 ALA A CA 1
ATOM 816 C C . ALA A 1 104 ? 10.999 -7.931 26.456 1.00 61.22 104 ALA A C 1
ATOM 818 O O . ALA A 1 104 ? 11.906 -8.495 27.073 1.00 61.22 104 ALA A O 1
ATOM 819 N N . ASP A 1 105 ? 10.621 -8.293 25.228 1.00 52.31 105 ASP A N 1
ATOM 820 C CA . ASP A 1 105 ? 11.102 -9.488 24.517 1.00 52.31 105 ASP A CA 1
ATOM 821 C C . ASP A 1 105 ? 12.536 -9.337 23.956 1.00 52.31 105 ASP A C 1
ATOM 823 O O . ASP A 1 105 ? 13.336 -10.268 23.981 1.00 52.31 105 ASP A O 1
ATOM 827 N N . GLN A 1 106 ? 12.957 -8.118 23.585 1.00 54.62 106 GLN A N 1
ATOM 828 C CA . GLN A 1 106 ? 14.324 -7.827 23.101 1.00 54.62 106 GLN A CA 1
ATOM 829 C C . GLN A 1 106 ? 15.457 -8.129 24.106 1.00 54.62 106 GLN A C 1
ATOM 831 O O . GLN A 1 106 ? 16.630 -8.130 23.722 1.00 54.62 106 GLN A O 1
ATOM 836 N N . ARG A 1 107 ? 15.148 -8.395 25.384 1.00 53.53 107 ARG A N 1
ATOM 837 C CA . ARG A 1 107 ? 16.145 -8.813 26.390 1.00 53.53 107 ARG A CA 1
ATOM 838 C C . ARG A 1 107 ? 16.600 -10.270 26.228 1.00 53.53 107 ARG A C 1
ATOM 840 O O . ARG A 1 107 ? 17.575 -10.657 26.871 1.00 53.53 107 ARG A O 1
ATOM 847 N N . GLN A 1 108 ? 15.939 -11.064 25.386 1.00 50.72 108 GLN A N 1
ATOM 848 C CA . GLN A 1 108 ? 16.299 -12.448 25.072 1.00 50.72 108 GLN A CA 1
ATOM 849 C C . GLN A 1 108 ? 16.521 -12.541 23.549 1.00 50.72 108 GLN A C 1
ATOM 851 O O . GLN A 1 108 ? 15.636 -12.255 22.757 1.00 50.72 108 GLN A O 1
ATOM 856 N N . GLY A 1 109 ? 17.758 -12.783 23.112 1.00 45.22 109 GLY A N 1
ATOM 857 C CA . GLY A 1 109 ? 18.193 -12.446 21.750 1.00 45.22 109 GLY A CA 1
ATOM 858 C C . GLY A 1 109 ? 17.547 -13.238 20.600 1.00 45.22 109 GLY A C 1
ATOM 859 O O . GLY A 1 109 ? 17.562 -14.460 20.624 1.00 45.22 109 GLY A O 1
ATOM 860 N N . GLN A 1 110 ? 17.098 -12.521 19.555 1.00 44.38 110 GLN A N 1
ATOM 861 C CA . GLN A 1 110 ? 17.305 -12.762 18.106 1.00 44.38 110 GLN A CA 1
ATOM 862 C C . GLN A 1 110 ? 16.521 -11.702 17.289 1.00 44.38 110 GLN A C 1
ATOM 864 O O . GLN A 1 110 ? 15.319 -11.800 17.068 1.00 44.38 110 GLN A O 1
ATOM 869 N N . GLY A 1 111 ? 17.204 -10.647 16.827 1.00 45.84 111 GLY A N 1
ATOM 870 C CA . GLY A 1 111 ? 16.608 -9.428 16.242 1.00 45.84 111 GLY A CA 1
ATOM 871 C C . GLY A 1 111 ? 16.075 -9.513 14.801 1.00 45.84 111 GLY A C 1
ATOM 872 O O . GLY A 1 111 ? 16.042 -8.490 14.117 1.00 45.84 111 GLY A O 1
ATOM 873 N N . GLY A 1 112 ? 15.684 -10.696 14.320 1.00 48.38 112 GLY A N 1
ATOM 874 C CA . GLY A 1 112 ? 15.173 -10.900 12.954 1.00 48.38 112 GLY A CA 1
ATOM 875 C C . GLY A 1 112 ? 13.647 -10.976 12.823 1.00 48.38 112 GLY A C 1
ATOM 876 O O . GLY A 1 112 ? 13.129 -10.765 11.733 1.00 48.38 112 GLY A O 1
ATOM 877 N N . VAL A 1 113 ? 12.917 -11.240 13.913 1.00 53.41 113 VAL A N 1
ATOM 878 C CA . VAL A 1 113 ? 11.540 -11.777 13.830 1.00 53.41 113 VAL A CA 1
ATOM 879 C C . VAL A 1 113 ? 10.428 -10.727 14.034 1.00 53.41 113 VAL A C 1
ATOM 881 O O . VAL A 1 113 ? 9.292 -10.940 13.649 1.00 53.41 113 VAL A O 1
ATOM 884 N N . ASN A 1 114 ? 10.726 -9.515 14.505 1.00 74.12 114 ASN A N 1
ATOM 885 C CA . ASN A 1 114 ? 9.660 -8.599 14.945 1.00 74.12 114 ASN A CA 1
ATOM 886 C C . ASN A 1 114 ? 8.920 -7.839 13.809 1.00 74.12 114 ASN A C 1
ATOM 888 O O . ASN A 1 114 ? 7.724 -7.584 13.898 1.00 74.12 114 ASN A O 1
ATOM 892 N N . HIS A 1 115 ? 9.588 -7.472 12.707 1.00 83.38 115 HIS A N 1
ATOM 893 C CA . HIS A 1 115 ? 8.948 -6.618 11.685 1.00 83.38 115 HIS A CA 1
ATOM 894 C C . HIS A 1 115 ? 7.936 -7.369 10.813 1.00 83.38 115 HIS A C 1
ATOM 896 O O . HIS A 1 115 ? 6.907 -6.798 10.462 1.00 83.38 115 HIS A O 1
ATOM 902 N N . LEU A 1 116 ? 8.217 -8.631 10.474 1.00 87.56 116 LEU A N 1
ATOM 903 C CA . LEU A 1 116 ? 7.293 -9.467 9.708 1.00 87.56 116 LEU A CA 1
ATOM 904 C C . LEU A 1 116 ? 6.001 -9.682 10.501 1.00 87.56 116 LEU A C 1
ATOM 906 O O . LEU A 1 116 ? 4.922 -9.371 10.001 1.00 87.56 116 LEU A O 1
ATOM 910 N N . ASP A 1 117 ? 6.117 -10.111 11.757 1.00 86.44 117 ASP A N 1
ATOM 911 C CA . ASP A 1 117 ? 4.964 -10.351 12.627 1.00 86.44 117 ASP A CA 1
ATOM 912 C C . ASP A 1 117 ? 4.169 -9.070 12.894 1.00 86.44 117 ASP A C 1
ATOM 914 O O . ASP A 1 117 ? 2.940 -9.076 12.817 1.00 86.44 117 ASP A O 1
ATOM 918 N N . ALA A 1 118 ? 4.850 -7.942 13.120 1.00 86.50 118 ALA A N 1
ATOM 919 C CA . ALA A 1 118 ? 4.193 -6.651 13.291 1.00 86.50 118 ALA A CA 1
ATOM 920 C C . ALA A 1 118 ? 3.409 -6.222 12.039 1.00 86.50 118 ALA A C 1
ATOM 922 O O . ALA A 1 118 ? 2.277 -5.747 12.159 1.00 86.50 118 ALA A O 1
ATOM 923 N N . VAL A 1 119 ? 3.977 -6.401 10.838 1.00 91.50 119 VAL A N 1
ATOM 924 C CA . VAL A 1 119 ? 3.283 -6.075 9.583 1.00 91.50 119 VAL A CA 1
ATOM 925 C C . VAL A 1 119 ? 2.100 -7.012 9.359 1.00 91.50 119 VAL A C 1
ATOM 927 O O . VAL A 1 119 ? 1.014 -6.524 9.054 1.00 91.50 119 VAL A O 1
ATOM 930 N N . ARG A 1 120 ? 2.256 -8.324 9.572 1.00 91.25 120 ARG A N 1
ATOM 931 C CA . ARG A 1 120 ? 1.161 -9.299 9.420 1.00 91.25 120 ARG A CA 1
ATOM 932 C C . ARG A 1 120 ? 0.029 -9.050 10.413 1.00 91.25 120 ARG A C 1
ATOM 934 O O . ARG A 1 120 ? -1.136 -9.074 10.028 1.00 91.25 120 ARG A O 1
ATOM 941 N N . LYS A 1 121 ? 0.350 -8.734 11.671 1.00 89.31 121 LYS A N 1
ATOM 942 C CA . LYS A 1 121 ? -0.644 -8.380 12.695 1.00 89.31 121 LYS A CA 1
ATOM 943 C C . LYS A 1 121 ? -1.394 -7.098 12.335 1.00 89.31 121 LYS A C 1
ATOM 945 O O . LYS A 1 121 ? -2.613 -7.039 12.477 1.00 89.31 121 LYS A O 1
ATOM 950 N N . ALA A 1 122 ? -0.684 -6.072 11.861 1.00 90.00 122 ALA A N 1
ATOM 951 C CA . ALA A 1 122 ? -1.308 -4.834 11.402 1.00 90.00 122 ALA A CA 1
ATOM 952 C C . ALA A 1 122 ? -2.204 -5.075 10.177 1.00 90.00 122 ALA A C 1
ATOM 954 O O . ALA A 1 122 ? -3.324 -4.568 10.142 1.00 90.00 122 ALA A O 1
ATOM 955 N N . LEU A 1 123 ? -1.743 -5.888 9.224 1.00 92.00 123 LEU A N 1
ATOM 956 C CA . LEU A 1 123 ? -2.493 -6.261 8.029 1.00 92.00 123 LEU A CA 1
ATOM 957 C C . LEU A 1 123 ? -3.775 -7.028 8.375 1.00 92.00 123 LEU A C 1
ATOM 959 O O . LEU A 1 123 ? -4.850 -6.631 7.937 1.00 92.00 123 LEU A O 1
ATOM 963 N N . GLY A 1 124 ? -3.684 -8.063 9.216 1.00 88.88 124 GLY A N 1
ATOM 964 C CA . GLY A 1 124 ? -4.842 -8.851 9.656 1.00 88.88 124 GLY A CA 1
ATOM 965 C C . GLY A 1 124 ? -5.863 -8.048 10.470 1.00 88.88 124 GLY A C 1
ATOM 966 O O . GLY A 1 124 ? -7.028 -8.422 10.534 1.00 88.88 124 GLY A O 1
ATOM 967 N N . ALA A 1 125 ? -5.446 -6.924 11.056 1.00 87.75 125 ALA A N 1
ATOM 968 C CA . ALA A 1 125 ? -6.328 -5.981 11.738 1.00 87.75 125 ALA A CA 1
ATOM 969 C C . ALA A 1 125 ? -6.841 -4.840 10.833 1.00 87.75 125 ALA A C 1
ATOM 971 O O . ALA A 1 125 ? -7.465 -3.914 11.341 1.00 87.75 125 ALA A O 1
ATOM 972 N N . GLY A 1 126 ? -6.537 -4.848 9.529 1.00 88.50 126 GLY A N 1
ATOM 973 C CA . GLY A 1 126 ? -6.950 -3.794 8.591 1.00 88.50 126 GLY A CA 1
ATOM 974 C C . GLY A 1 126 ? -6.237 -2.447 8.779 1.00 88.50 126 GLY A C 1
ATOM 975 O O . GLY A 1 126 ? -6.638 -1.441 8.194 1.00 88.50 126 GLY A O 1
ATOM 976 N N . ARG A 1 127 ? -5.155 -2.398 9.567 1.00 90.25 127 ARG A N 1
ATOM 977 C CA . ARG A 1 127 ? -4.420 -1.168 9.915 1.00 90.25 127 ARG A CA 1
ATOM 978 C C . ARG A 1 127 ? -3.400 -0.806 8.844 1.00 90.25 127 ARG A C 1
ATOM 980 O O . ARG A 1 127 ? -2.186 -0.812 9.075 1.00 90.25 127 ARG A O 1
ATOM 987 N N . LEU A 1 128 ? -3.878 -0.504 7.645 1.00 92.50 128 LEU A N 1
ATOM 988 C CA . LEU A 1 128 ? -3.018 -0.282 6.483 1.00 92.50 128 LEU A CA 1
ATOM 989 C C . LEU A 1 128 ? -2.106 0.943 6.651 1.00 92.50 128 LEU A C 1
ATOM 991 O O . LEU A 1 128 ? -0.931 0.879 6.281 1.00 92.50 128 LEU A O 1
ATOM 995 N N . LYS A 1 129 ? -2.564 2.012 7.317 1.00 91.06 129 LYS A N 1
ATOM 996 C CA . LYS A 1 129 ? -1.700 3.161 7.667 1.00 91.06 129 LYS A CA 1
ATOM 997 C C . LYS A 1 129 ? -0.479 2.741 8.479 1.00 91.06 129 LYS A C 1
ATOM 999 O O . LYS A 1 129 ? 0.629 3.239 8.263 1.00 91.06 129 LYS A O 1
ATOM 1004 N N . ARG A 1 130 ? -0.664 1.796 9.402 1.00 89.69 130 ARG A N 1
ATOM 1005 C CA . ARG A 1 130 ? 0.412 1.261 10.238 1.00 89.69 130 ARG A CA 1
ATOM 1006 C C . ARG A 1 130 ? 1.386 0.405 9.432 1.00 89.69 130 ARG A C 1
ATOM 1008 O O . ARG A 1 130 ? 2.599 0.520 9.636 1.00 89.69 130 ARG A O 1
ATOM 1015 N N . VAL A 1 131 ? 0.874 -0.399 8.499 1.00 93.88 131 VAL A N 1
ATOM 1016 C CA . VAL A 1 131 ? 1.701 -1.138 7.532 1.00 93.88 131 VAL A CA 1
ATOM 1017 C C . VAL A 1 131 ? 2.568 -0.151 6.748 1.00 93.88 131 VAL A C 1
ATOM 1019 O O . VAL A 1 131 ? 3.792 -0.224 6.840 1.00 93.88 131 VAL A O 1
ATOM 1022 N N . ALA A 1 132 ? 1.965 0.847 6.093 1.00 93.25 132 ALA A N 1
ATOM 1023 C CA . ALA A 1 132 ? 2.689 1.858 5.318 1.00 93.25 132 ALA A CA 1
ATOM 1024 C C . ALA A 1 132 ? 3.756 2.591 6.150 1.00 93.25 132 ALA A C 1
ATOM 1026 O O . ALA A 1 132 ? 4.913 2.694 5.741 1.00 93.25 132 ALA A O 1
ATOM 1027 N N . LYS A 1 133 ? 3.412 3.037 7.365 1.00 91.19 133 LYS A N 1
ATOM 1028 C CA . LYS A 1 133 ? 4.340 3.701 8.299 1.00 91.19 133 LYS A CA 1
ATOM 1029 C C . LYS A 1 133 ? 5.530 2.817 8.677 1.00 91.19 133 LYS A C 1
ATOM 1031 O O . LYS A 1 133 ? 6.650 3.319 8.785 1.00 91.19 133 LYS A O 1
ATOM 1036 N N . THR A 1 134 ? 5.302 1.522 8.881 1.00 91.44 134 THR A N 1
ATOM 1037 C CA . THR A 1 134 ? 6.371 0.560 9.187 1.00 91.44 134 THR A CA 1
ATOM 1038 C C . THR A 1 134 ? 7.281 0.384 7.975 1.00 91.44 134 THR A C 1
ATOM 1040 O O . THR A 1 134 ? 8.492 0.572 8.093 1.00 91.44 134 THR A O 1
ATOM 1043 N N . LEU A 1 135 ? 6.704 0.145 6.792 1.00 94.88 135 LEU A N 1
ATOM 1044 C CA . LEU A 1 135 ? 7.452 -0.011 5.543 1.00 94.88 135 LEU A CA 1
ATOM 1045 C C . LEU A 1 135 ? 8.292 1.233 5.223 1.00 94.88 135 LEU A C 1
ATOM 1047 O O . LEU A 1 135 ? 9.457 1.088 4.849 1.00 94.88 135 LEU A O 1
ATOM 1051 N N . ARG A 1 136 ? 7.749 2.448 5.416 1.00 93.38 136 ARG A N 1
ATOM 1052 C CA . ARG A 1 136 ? 8.442 3.747 5.238 1.00 93.38 136 ARG A CA 1
ATOM 1053 C C . ARG A 1 136 ? 9.754 3.851 6.005 1.00 93.38 136 ARG A C 1
ATOM 1055 O O . ARG A 1 136 ? 10.699 4.464 5.522 1.00 93.38 136 ARG A O 1
ATOM 1062 N N . ARG A 1 137 ? 9.823 3.246 7.191 1.00 91.38 137 ARG A N 1
ATOM 1063 C CA . ARG A 1 137 ? 10.994 3.304 8.082 1.00 91.38 137 ARG A CA 1
ATOM 1064 C C . ARG A 1 137 ? 12.023 2.209 7.801 1.00 91.38 137 ARG A C 1
ATOM 1066 O O . ARG A 1 137 ? 13.143 2.285 8.298 1.00 91.38 137 ARG A O 1
ATOM 1073 N N . MET A 1 138 ? 11.652 1.181 7.044 1.00 93.12 138 MET A N 1
ATOM 1074 C CA . MET A 1 138 ? 12.527 0.056 6.718 1.00 93.12 138 MET A CA 1
ATOM 1075 C C . MET A 1 138 ? 13.391 0.370 5.500 1.00 93.12 138 MET A C 1
ATOM 1077 O O . MET A 1 138 ? 12.958 1.070 4.597 1.00 93.12 138 MET A O 1
ATOM 1081 N N . HIS A 1 139 ? 14.592 -0.199 5.420 1.00 95.00 139 HIS A N 1
ATOM 1082 C CA . HIS A 1 139 ? 15.384 -0.151 4.188 1.00 95.00 139 HIS A CA 1
ATOM 1083 C C . HIS A 1 139 ? 14.671 -0.925 3.055 1.00 95.00 139 HIS A C 1
ATOM 1085 O O . HIS A 1 139 ? 14.126 -1.992 3.352 1.00 95.00 139 HIS A O 1
ATOM 1091 N N . PRO A 1 140 ? 14.696 -0.475 1.781 1.00 95.88 140 PRO A N 1
ATOM 1092 C CA . PRO A 1 140 ? 14.032 -1.173 0.670 1.00 95.88 140 PRO A CA 1
ATOM 1093 C C . PRO A 1 140 ? 14.379 -2.667 0.563 1.00 95.88 140 PRO A C 1
ATOM 1095 O O . PRO A 1 140 ? 13.480 -3.487 0.451 1.00 95.88 140 PRO A O 1
ATOM 1098 N N . ALA A 1 141 ? 15.649 -3.046 0.746 1.00 95.44 141 ALA A N 1
ATOM 1099 C CA . ALA A 1 141 ? 16.059 -4.458 0.781 1.00 95.44 141 ALA A CA 1
ATOM 1100 C C . ALA A 1 141 ? 15.378 -5.287 1.894 1.00 95.44 141 ALA A C 1
ATOM 1102 O O . ALA A 1 141 ? 15.072 -6.459 1.707 1.00 95.44 141 ALA A O 1
ATOM 1103 N N . LYS A 1 142 ? 15.095 -4.683 3.060 1.00 94.88 142 LYS A N 1
ATOM 1104 C CA . LYS A 1 142 ? 14.338 -5.360 4.128 1.00 94.88 142 LYS A CA 1
ATOM 1105 C C . LYS A 1 142 ? 12.857 -5.483 3.782 1.00 94.88 142 LYS A C 1
ATOM 1107 O O . LYS A 1 142 ? 12.230 -6.453 4.189 1.00 94.88 142 LYS A O 1
ATOM 1112 N N . VAL A 1 143 ? 12.301 -4.502 3.066 1.00 96.69 143 VAL A N 1
ATOM 1113 C CA . VAL A 1 143 ? 10.928 -4.578 2.543 1.00 96.69 143 VAL A CA 1
ATOM 1114 C C . VAL A 1 143 ? 10.825 -5.703 1.516 1.00 96.69 143 VAL A C 1
ATOM 1116 O O . VAL A 1 143 ? 9.901 -6.500 1.615 1.00 96.69 143 VAL A O 1
ATOM 1119 N N . ALA A 1 144 ? 11.798 -5.822 0.607 1.00 96.75 144 ALA A N 1
ATOM 1120 C CA . ALA A 1 144 ? 11.878 -6.922 -0.351 1.00 96.75 144 ALA A CA 1
ATOM 1121 C C . ALA A 1 144 ? 11.875 -8.283 0.362 1.00 96.75 144 ALA A C 1
ATOM 1123 O O . ALA A 1 144 ? 10.946 -9.058 0.170 1.00 96.75 144 ALA A O 1
ATOM 1124 N N . GLY A 1 145 ? 12.807 -8.525 1.291 1.00 95.81 145 GLY A N 1
ATOM 1125 C CA . GLY A 1 145 ? 12.843 -9.793 2.035 1.00 95.81 145 GLY A CA 1
ATOM 1126 C C . GLY A 1 145 ? 11.566 -10.089 2.839 1.00 95.81 145 GLY A C 1
ATOM 1127 O O . GLY A 1 145 ? 11.168 -11.244 2.970 1.00 95.81 145 GLY A O 1
ATOM 1128 N N . LEU A 1 146 ? 10.881 -9.058 3.348 1.00 94.94 146 LEU A N 1
ATOM 1129 C CA . LEU A 1 146 ? 9.584 -9.211 4.013 1.00 94.94 146 LEU A CA 1
ATOM 1130 C C . LEU A 1 146 ? 8.485 -9.644 3.030 1.00 94.94 146 LEU A C 1
ATOM 1132 O O . LEU A 1 146 ? 7.708 -10.532 3.365 1.00 94.94 146 LEU A O 1
ATOM 1136 N N . LEU A 1 147 ? 8.434 -9.057 1.831 1.00 96.69 147 LEU A N 1
ATOM 1137 C CA . LEU A 1 147 ? 7.491 -9.447 0.776 1.00 96.69 147 LEU A CA 1
ATOM 1138 C C . LEU A 1 147 ? 7.745 -10.885 0.300 1.00 96.69 147 LEU A C 1
ATOM 1140 O O . LEU A 1 147 ? 6.795 -11.635 0.073 1.00 96.69 147 LEU A O 1
ATOM 1144 N N . GLU A 1 148 ? 9.009 -11.297 0.195 1.00 96.00 148 GLU A N 1
ATOM 1145 C CA . GLU A 1 148 ? 9.380 -12.658 -0.212 1.00 96.00 148 GLU A CA 1
ATOM 1146 C C . GLU A 1 148 ? 8.973 -13.719 0.812 1.00 96.00 148 GLU A C 1
ATOM 1148 O O . GLU A 1 148 ? 8.547 -14.812 0.441 1.00 96.00 148 GLU A O 1
ATOM 1153 N N . ALA A 1 149 ? 9.030 -13.379 2.100 1.00 94.38 149 ALA A N 1
ATOM 1154 C CA . ALA A 1 149 ? 8.613 -14.262 3.184 1.00 94.38 149 ALA A CA 1
ATOM 1155 C C . ALA A 1 149 ? 7.082 -14.388 3.333 1.00 94.38 149 ALA A C 1
ATOM 1157 O O . ALA A 1 149 ? 6.613 -15.208 4.126 1.00 94.38 149 ALA A O 1
ATOM 1158 N N . MET A 1 150 ? 6.294 -13.579 2.615 1.00 93.81 150 MET A N 1
ATOM 1159 C CA . MET A 1 150 ? 4.833 -13.559 2.723 1.00 93.81 150 MET A CA 1
ATOM 1160 C C . MET A 1 150 ? 4.137 -14.468 1.701 1.00 93.81 150 MET A C 1
ATOM 1162 O O . MET A 1 150 ? 4.606 -14.584 0.564 1.00 93.81 150 MET A O 1
ATOM 1166 N N . PRO A 1 151 ? 2.975 -15.053 2.056 1.00 94.00 151 PRO A N 1
ATOM 1167 C CA . PRO A 1 151 ? 2.057 -15.656 1.091 1.00 94.00 151 PRO A CA 1
ATOM 1168 C C . PRO A 1 151 ? 1.569 -14.635 0.044 1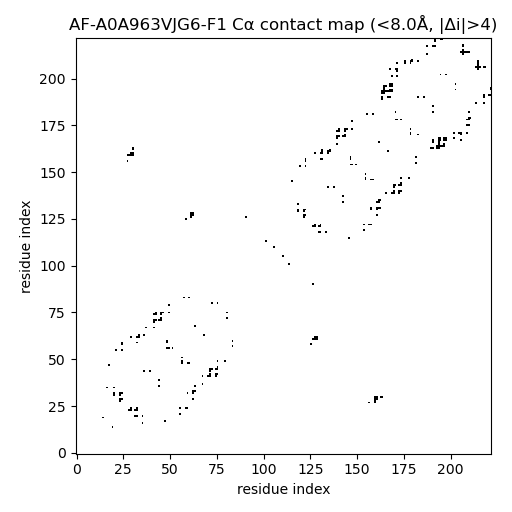.00 94.00 151 PRO A C 1
ATOM 1170 O O . PRO A 1 151 ? 1.509 -13.446 0.361 1.00 94.00 151 PRO A O 1
ATOM 1173 N N . PRO A 1 152 ? 1.165 -15.069 -1.168 1.00 93.44 152 PRO A N 1
ATOM 1174 C CA . PRO A 1 152 ? 0.782 -14.166 -2.259 1.00 93.44 152 PRO A CA 1
ATOM 1175 C C . PRO A 1 152 ? -0.267 -13.108 -1.885 1.00 93.44 152 PRO A C 1
ATOM 1177 O O . PRO A 1 152 ? -0.055 -11.933 -2.151 1.00 93.44 152 PRO A O 1
ATOM 1180 N N . GLU A 1 153 ? -1.352 -13.493 -1.207 1.00 91.56 153 GLU A N 1
ATOM 1181 C CA . GLU A 1 153 ? -2.427 -12.556 -0.841 1.00 91.56 153 GLU A CA 1
ATOM 1182 C C . GLU A 1 153 ? -1.947 -11.452 0.115 1.00 91.56 153 GLU A C 1
ATOM 1184 O O . GLU A 1 153 ? -2.193 -10.265 -0.108 1.00 91.56 153 GLU A O 1
ATOM 1189 N N . GLU A 1 154 ? 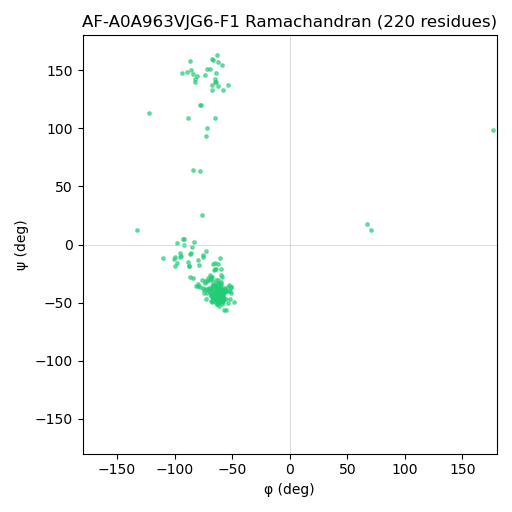-1.205 -11.828 1.162 1.00 94.25 154 GLU A N 1
ATOM 1190 C CA . GLU A 1 154 ? -0.629 -10.866 2.107 1.00 94.25 154 GLU A CA 1
ATOM 1191 C C . GLU A 1 154 ? 0.409 -9.976 1.419 1.00 94.25 154 GLU A C 1
ATOM 1193 O O . GLU A 1 154 ? 0.465 -8.769 1.662 1.00 94.25 154 GLU A O 1
ATOM 1198 N N . ARG A 1 155 ? 1.207 -10.566 0.523 1.00 96.31 155 ARG A N 1
ATOM 1199 C CA . ARG A 1 155 ? 2.244 -9.872 -0.233 1.00 96.31 155 ARG A CA 1
ATOM 1200 C C . ARG A 1 155 ? 1.655 -8.775 -1.110 1.00 96.31 155 ARG A C 1
ATOM 1202 O O . ARG A 1 155 ? 2.139 -7.651 -1.018 1.00 96.31 155 ARG A O 1
ATOM 1209 N N . SER A 1 156 ? 0.622 -9.057 -1.905 1.00 95.00 156 SER A N 1
ATOM 1210 C CA . SER A 1 156 ? -0.025 -8.048 -2.761 1.00 95.00 156 SER A CA 1
ATOM 1211 C C . SER A 1 156 ? -0.651 -6.928 -1.921 1.00 95.00 156 SER A C 1
ATOM 1213 O O . SER A 1 156 ? -0.495 -5.741 -2.223 1.00 95.00 156 SER A O 1
ATOM 1215 N N . ALA A 1 157 ? -1.268 -7.267 -0.783 1.00 94.00 157 ALA A N 1
ATOM 1216 C CA . ALA A 1 157 ? -1.817 -6.264 0.126 1.00 94.00 157 ALA A CA 1
ATOM 1217 C C . ALA A 1 157 ? -0.723 -5.361 0.730 1.00 94.00 157 ALA A C 1
ATOM 1219 O O . ALA A 1 157 ? -0.860 -4.136 0.721 1.00 94.00 157 ALA A O 1
ATOM 1220 N N . VAL A 1 158 ? 0.399 -5.919 1.192 1.00 96.44 158 VAL A N 1
ATOM 1221 C CA . VAL A 1 158 ? 1.541 -5.139 1.708 1.00 96.44 158 VAL A CA 1
ATOM 1222 C C . VAL A 1 158 ? 2.214 -4.342 0.592 1.00 96.44 158 VAL A C 1
ATOM 1224 O O . VAL A 1 158 ? 2.555 -3.173 0.790 1.00 96.44 158 VAL A O 1
ATOM 1227 N N . TRP A 1 159 ? 2.346 -4.925 -0.598 1.00 97.44 159 TRP A N 1
ATOM 1228 C CA . TRP A 1 159 ? 2.882 -4.263 -1.781 1.00 97.44 159 TRP A CA 1
ATOM 1229 C C . TRP A 1 159 ? 2.079 -3.017 -2.142 1.00 97.44 159 TRP A C 1
ATOM 1231 O O . TRP A 1 159 ? 2.658 -1.961 -2.402 1.00 97.44 159 TRP A O 1
ATOM 1241 N N . SER A 1 160 ? 0.748 -3.079 -2.072 1.00 96.19 160 SER A N 1
ATOM 1242 C CA . SER A 1 160 ? -0.140 -1.934 -2.314 1.00 96.19 160 SER A CA 1
ATOM 1243 C C . SER A 1 160 ? 0.091 -0.748 -1.351 1.00 96.19 160 SER A C 1
ATOM 1245 O O . SER A 1 160 ? -0.228 0.400 -1.686 1.00 96.19 160 SER A O 1
ATOM 1247 N N . MET A 1 161 ? 0.708 -1.006 -0.191 1.00 96.75 161 MET A N 1
ATOM 1248 C CA . MET A 1 161 ? 1.037 -0.006 0.830 1.00 96.75 161 MET A CA 1
ATOM 1249 C C . MET A 1 161 ? 2.461 0.549 0.728 1.00 96.75 161 MET A C 1
ATOM 1251 O O . MET A 1 161 ? 2.759 1.549 1.380 1.00 96.75 161 MET A O 1
ATOM 1255 N N . VAL A 1 162 ? 3.337 -0.044 -0.091 1.00 96.62 162 VAL A N 1
ATOM 1256 C CA . VAL A 1 162 ? 4.647 0.545 -0.411 1.00 96.62 162 VAL A CA 1
ATOM 1257 C C . VAL A 1 162 ? 4.424 1.859 -1.160 1.00 96.62 162 VAL A C 1
ATOM 1259 O O . VAL A 1 162 ? 3.520 1.973 -1.989 1.00 96.62 162 VAL A O 1
ATOM 1262 N N . ASP A 1 163 ? 5.218 2.878 -0.850 1.00 93.88 163 ASP A N 1
ATOM 1263 C CA . ASP A 1 163 ? 5.111 4.163 -1.535 1.00 93.88 163 ASP A CA 1
ATOM 1264 C C . ASP A 1 163 ? 5.665 4.094 -2.950 1.00 93.88 163 ASP A C 1
ATOM 1266 O O . ASP A 1 163 ? 6.627 3.372 -3.229 1.00 93.88 163 ASP A O 1
ATOM 1270 N N . THR A 1 164 ? 5.040 4.846 -3.853 1.00 93.44 164 THR A N 1
ATOM 1271 C CA . THR A 1 164 ? 5.381 4.830 -5.276 1.00 93.44 164 THR A CA 1
ATOM 1272 C C . THR A 1 164 ? 6.847 5.189 -5.508 1.00 93.44 164 THR A C 1
ATOM 1274 O O . THR A 1 164 ? 7.536 4.460 -6.205 1.00 93.44 164 THR A O 1
ATOM 1277 N N . ASP A 1 165 ? 7.371 6.218 -4.848 1.00 92.62 165 ASP A N 1
ATOM 1278 C CA . ASP A 1 165 ? 8.776 6.648 -4.940 1.00 92.62 165 ASP A CA 1
ATOM 1279 C C . ASP A 1 165 ? 9.787 5.571 -4.506 1.00 92.62 165 ASP A C 1
ATOM 1281 O O . ASP A 1 165 ? 10.924 5.543 -4.968 1.00 92.62 165 ASP A O 1
ATOM 1285 N N . ARG A 1 166 ? 9.373 4.644 -3.642 1.00 94.44 166 ARG A N 1
ATOM 1286 C CA . ARG A 1 166 ? 10.228 3.570 -3.109 1.00 94.44 166 ARG A CA 1
ATOM 1287 C C . ARG A 1 166 ? 10.059 2.247 -3.837 1.00 94.44 166 ARG A C 1
ATOM 1289 O O . ARG A 1 166 ? 10.895 1.359 -3.688 1.00 94.44 166 ARG A O 1
ATOM 1296 N N . THR A 1 167 ? 8.985 2.114 -4.605 1.00 95.50 167 THR A N 1
ATOM 1297 C CA . THR A 1 167 ? 8.592 0.884 -5.296 1.00 95.50 167 THR A CA 1
ATOM 1298 C C . THR A 1 167 ? 9.709 0.395 -6.221 1.00 95.50 167 THR A C 1
ATOM 1300 O O . THR A 1 167 ? 10.114 -0.759 -6.109 1.00 95.50 167 THR A O 1
ATOM 1303 N N . GLY A 1 168 ? 10.295 1.281 -7.033 1.00 95.12 168 GLY A N 1
ATOM 1304 C CA . GLY A 1 168 ? 11.395 0.951 -7.944 1.00 95.12 168 GLY A CA 1
ATOM 1305 C C . GLY A 1 168 ? 12.612 0.392 -7.208 1.00 95.12 168 GLY A C 1
ATOM 1306 O O . GLY A 1 168 ? 13.113 -0.671 -7.559 1.00 95.12 168 GLY A O 1
ATOM 1307 N N . LYS A 1 169 ? 13.021 1.035 -6.107 1.00 96.19 169 LYS A N 1
ATOM 1308 C CA . LYS A 1 169 ? 14.151 0.567 -5.290 1.00 96.19 169 LYS A CA 1
ATOM 1309 C C . LYS A 1 169 ? 13.855 -0.743 -4.562 1.00 96.19 169 LYS A C 1
ATOM 1311 O O . LYS A 1 169 ? 14.778 -1.483 -4.265 1.00 96.19 169 LYS A O 1
ATOM 1316 N N . VAL A 1 170 ? 12.599 -1.042 -4.229 1.00 97.12 170 VAL A N 1
ATOM 1317 C CA . VAL A 1 170 ? 12.237 -2.355 -3.666 1.00 97.12 170 VAL A CA 1
ATOM 1318 C C . VAL A 1 170 ? 12.314 -3.438 -4.741 1.00 97.12 170 VAL A C 1
ATOM 1320 O O . VAL A 1 170 ? 12.851 -4.506 -4.459 1.00 97.12 170 VAL A O 1
ATOM 1323 N N . LEU A 1 171 ? 11.844 -3.157 -5.964 1.00 97.00 171 LEU A N 1
ATOM 1324 C CA . LEU A 1 171 ? 11.890 -4.107 -7.081 1.00 97.00 171 LEU A CA 1
ATOM 1325 C C . LEU A 1 171 ? 13.316 -4.578 -7.391 1.00 97.00 171 LEU A C 1
ATOM 1327 O O . LEU A 1 171 ? 13.502 -5.765 -7.642 1.00 97.00 171 LEU A O 1
ATOM 1331 N N . THR A 1 172 ? 14.325 -3.702 -7.308 1.00 95.62 172 THR A N 1
ATOM 1332 C CA . THR A 1 172 ? 15.724 -4.088 -7.582 1.00 95.62 172 THR A CA 1
ATOM 1333 C C . THR A 1 172 ? 16.292 -5.107 -6.592 1.00 95.62 172 THR A C 1
ATOM 1335 O O . THR A 1 172 ? 17.235 -5.819 -6.928 1.00 95.62 172 THR A O 1
ATOM 1338 N N . TYR A 1 173 ? 15.711 -5.226 -5.393 1.00 95.88 173 TYR A N 1
ATOM 1339 C CA . TYR A 1 173 ? 16.137 -6.190 -4.372 1.00 95.88 173 TYR A CA 1
ATOM 1340 C C . TYR A 1 173 ? 15.344 -7.502 -4.370 1.00 95.88 173 TYR A C 1
ATOM 1342 O O . TYR A 1 173 ? 15.701 -8.400 -3.611 1.00 95.88 173 TYR A O 1
ATOM 1350 N N . LEU A 1 174 ? 14.269 -7.613 -5.154 1.00 96.75 174 LEU A N 1
ATOM 1351 C CA . LEU A 1 174 ? 13.436 -8.818 -5.209 1.00 96.75 174 LEU A CA 1
ATOM 1352 C C . LEU A 1 174 ? 14.013 -9.857 -6.172 1.00 96.75 174 LEU A C 1
ATOM 1354 O O . LEU A 1 174 ? 14.538 -9.498 -7.228 1.00 96.75 174 LEU A O 1
ATOM 1358 N N . HIS A 1 175 ? 13.828 -11.137 -5.858 1.00 95.25 175 HIS A N 1
ATOM 1359 C CA . HIS A 1 175 ? 14.058 -12.230 -6.802 1.00 95.25 175 HIS A CA 1
ATOM 1360 C C . HIS A 1 175 ? 13.094 -12.156 -7.991 1.00 95.25 175 HIS A C 1
ATOM 1362 O O . HIS A 1 175 ? 11.938 -11.759 -7.836 1.00 95.25 175 HIS A O 1
ATOM 1368 N N . ASP A 1 176 ? 13.574 -12.590 -9.156 1.00 92.88 176 ASP A N 1
ATOM 1369 C CA . ASP A 1 176 ? 12.930 -12.429 -10.466 1.00 92.88 176 ASP A CA 1
ATOM 1370 C C . ASP A 1 176 ? 11.445 -12.824 -10.471 1.00 92.88 176 ASP A C 1
ATOM 1372 O O . ASP A 1 176 ? 10.600 -12.025 -10.854 1.00 92.88 176 ASP A O 1
ATOM 1376 N N . GLU A 1 177 ? 11.092 -14.001 -9.942 1.00 93.56 177 GLU A N 1
ATOM 1377 C CA . GLU A 1 177 ? 9.698 -14.477 -9.920 1.00 93.56 177 GLU A CA 1
ATOM 1378 C C . GLU A 1 177 ? 8.757 -13.526 -9.160 1.00 93.56 177 GLU A C 1
ATOM 1380 O O . GLU A 1 177 ? 7.640 -13.237 -9.594 1.00 93.56 177 GLU A O 1
ATOM 1385 N N . ILE A 1 178 ? 9.207 -13.015 -8.013 1.00 95.62 178 ILE A N 1
ATOM 1386 C CA . ILE A 1 178 ? 8.399 -12.137 -7.160 1.00 95.62 178 ILE A CA 1
ATOM 1387 C C . ILE A 1 178 ? 8.413 -10.713 -7.710 1.00 95.62 178 ILE A C 1
ATOM 1389 O O . ILE A 1 178 ? 7.394 -10.023 -7.653 1.00 95.62 178 ILE A O 1
ATOM 1393 N N . ARG A 1 179 ? 9.542 -10.280 -8.274 1.00 96.00 179 ARG A N 1
ATOM 1394 C CA . ARG A 1 179 ? 9.670 -9.003 -8.971 1.00 96.00 179 ARG A CA 1
ATOM 1395 C C . ARG A 1 179 ? 8.696 -8.922 -10.139 1.00 96.00 179 ARG A C 1
ATOM 1397 O O . ARG A 1 179 ? 7.964 -7.941 -10.216 1.00 96.00 179 ARG A O 1
ATOM 1404 N N . ASP A 1 180 ? 8.641 -9.946 -10.984 1.00 93.69 180 ASP A N 1
ATOM 1405 C CA . ASP A 1 180 ? 7.750 -10.005 -12.146 1.00 93.69 180 ASP A CA 1
ATOM 1406 C C . ASP A 1 180 ? 6.282 -9.942 -11.726 1.00 93.69 180 ASP A C 1
ATOM 1408 O O . ASP A 1 180 ? 5.513 -9.138 -12.260 1.00 93.69 180 ASP A O 1
ATOM 1412 N N . ALA A 1 181 ? 5.908 -10.739 -10.721 1.00 94.25 181 ALA A N 1
ATOM 1413 C CA . ALA A 1 181 ? 4.555 -10.741 -10.180 1.00 94.25 181 ALA A CA 1
ATOM 1414 C C . ALA A 1 181 ? 4.156 -9.355 -9.645 1.00 94.25 181 ALA A C 1
ATOM 1416 O O . ALA A 1 181 ? 3.124 -8.811 -10.036 1.00 94.25 181 ALA A O 1
ATOM 1417 N N . LEU A 1 182 ? 4.994 -8.748 -8.799 1.00 95.44 182 LEU A N 1
ATOM 1418 C CA . LEU A 1 182 ? 4.689 -7.463 -8.165 1.00 95.44 182 LEU A CA 1
ATOM 1419 C C . LEU A 1 182 ? 4.798 -6.271 -9.123 1.00 95.44 182 LEU A C 1
ATOM 1421 O O . LEU A 1 182 ? 4.052 -5.300 -8.976 1.00 95.44 182 LEU A O 1
ATOM 1425 N N . ALA A 1 183 ? 5.690 -6.325 -10.111 1.00 93.81 183 ALA A N 1
ATOM 1426 C CA . ALA A 1 183 ? 5.768 -5.319 -11.165 1.00 93.81 183 ALA A CA 1
ATOM 1427 C C . ALA A 1 183 ? 4.534 -5.359 -12.075 1.00 93.81 183 ALA A C 1
ATOM 1429 O O . ALA A 1 183 ? 4.057 -4.305 -12.489 1.00 93.81 183 ALA A O 1
ATOM 1430 N N . GLY A 1 184 ? 3.981 -6.549 -12.336 1.00 91.81 184 GLY A N 1
ATOM 1431 C CA . GLY A 1 184 ? 2.729 -6.716 -13.080 1.00 91.81 184 GLY A CA 1
ATOM 1432 C C . GLY A 1 184 ? 1.495 -6.146 -12.371 1.00 91.81 184 GLY A C 1
ATOM 1433 O O . GLY A 1 184 ? 0.509 -5.822 -13.029 1.00 91.81 184 GLY A O 1
ATOM 1434 N N . GLU A 1 185 ? 1.545 -5.976 -11.047 1.00 92.19 185 GLU A N 1
ATOM 1435 C CA . GLU A 1 185 ? 0.479 -5.329 -10.270 1.00 92.19 185 GLU A CA 1
ATOM 1436 C C . GLU A 1 185 ? 0.519 -3.791 -10.332 1.00 92.19 185 GLU A C 1
ATOM 1438 O O . GLU A 1 185 ? -0.438 -3.136 -9.912 1.00 92.19 185 GLU A O 1
ATOM 1443 N N . LEU A 1 186 ? 1.615 -3.191 -10.811 1.00 91.56 186 LEU A N 1
ATOM 1444 C CA . LEU A 1 186 ? 1.755 -1.736 -10.873 1.00 91.56 186 LEU A CA 1
ATOM 1445 C C . LEU A 1 186 ? 1.079 -1.149 -12.112 1.00 91.56 186 LEU A C 1
ATOM 1447 O O . LEU A 1 186 ? 1.232 -1.639 -13.231 1.00 91.56 186 LEU A O 1
ATOM 1451 N N . ASP A 1 187 ? 0.428 -0.003 -11.920 1.00 90.88 187 ASP A N 1
ATOM 1452 C CA . ASP A 1 187 ? 0.102 0.878 -13.035 1.00 90.88 187 ASP A CA 1
ATOM 1453 C C . ASP A 1 187 ? 1.417 1.401 -13.650 1.00 90.88 187 ASP A C 1
ATOM 1455 O O . ASP A 1 187 ? 2.354 1.759 -12.931 1.00 90.88 187 ASP A O 1
ATOM 1459 N N . LEU A 1 188 ? 1.492 1.491 -14.985 1.00 89.94 188 LEU A N 1
ATOM 1460 C CA . LEU A 1 188 ? 2.715 1.923 -15.680 1.00 89.94 188 LEU A CA 1
ATOM 1461 C C . LEU A 1 188 ? 3.208 3.295 -15.192 1.00 89.94 188 LEU A C 1
ATOM 1463 O O . LEU A 1 188 ? 4.403 3.478 -14.985 1.00 89.94 188 LEU A O 1
ATOM 1467 N N . ASP A 1 189 ? 2.289 4.231 -14.953 1.00 90.50 189 ASP A N 1
ATOM 1468 C CA . ASP A 1 189 ? 2.609 5.549 -14.398 1.00 90.50 189 ASP A CA 1
ATOM 1469 C C . ASP A 1 189 ? 3.334 5.459 -13.049 1.00 90.50 189 ASP A C 1
ATOM 1471 O O . ASP A 1 189 ? 4.226 6.260 -12.778 1.00 90.50 189 ASP A O 1
ATOM 1475 N N . ASP A 1 190 ? 2.937 4.513 -12.193 1.00 91.56 190 ASP A N 1
ATOM 1476 C CA . ASP A 1 190 ? 3.532 4.339 -10.868 1.00 91.56 190 ASP A CA 1
ATOM 1477 C C . ASP A 1 190 ? 4.938 3.743 -10.996 1.00 91.56 190 ASP A C 1
ATOM 1479 O O . ASP A 1 190 ? 5.853 4.174 -10.295 1.00 91.56 190 ASP A O 1
ATOM 1483 N N . LEU A 1 191 ? 5.137 2.808 -11.934 1.00 92.81 191 LEU A N 1
ATOM 1484 C CA . LEU A 1 191 ? 6.459 2.269 -12.251 1.00 92.81 191 LEU A CA 1
ATOM 1485 C C . LEU A 1 191 ? 7.395 3.365 -12.782 1.00 92.81 191 LEU A C 1
ATOM 1487 O O . LEU A 1 191 ? 8.507 3.506 -12.274 1.00 92.81 191 LEU A O 1
ATOM 1491 N N . VAL A 1 192 ? 6.931 4.179 -13.736 1.00 92.50 192 VAL A N 1
ATOM 1492 C CA . VAL A 1 192 ? 7.694 5.312 -14.293 1.00 92.50 192 VAL A CA 1
ATOM 1493 C C . VAL A 1 192 ? 8.028 6.332 -13.209 1.00 92.50 192 VAL A C 1
ATOM 1495 O O . VAL A 1 192 ? 9.187 6.719 -13.072 1.00 92.50 192 VAL A O 1
ATOM 1498 N N . ALA A 1 193 ? 7.047 6.730 -12.396 1.00 92.06 193 ALA A N 1
ATOM 1499 C CA . ALA A 1 193 ? 7.274 7.655 -11.289 1.00 92.06 193 ALA A CA 1
ATOM 1500 C C . ALA A 1 193 ? 8.307 7.100 -10.298 1.00 92.06 193 ALA A C 1
ATOM 1502 O O . ALA A 1 193 ? 9.187 7.831 -9.857 1.00 92.06 193 ALA A O 1
ATOM 1503 N N . SER A 1 194 ? 8.249 5.803 -9.988 1.00 93.50 194 SER A N 1
ATOM 1504 C CA . SER A 1 194 ? 9.217 5.163 -9.094 1.00 93.50 194 SER A CA 1
ATOM 1505 C C . SER A 1 194 ? 10.638 5.130 -9.665 1.00 93.50 194 SER A C 1
ATOM 1507 O O . SER A 1 194 ? 11.605 5.307 -8.926 1.00 93.50 194 SER A O 1
ATOM 1509 N N . ALA A 1 195 ? 10.772 4.949 -10.980 1.00 92.38 195 ALA A N 1
ATOM 1510 C CA . ALA A 1 195 ? 12.058 4.878 -11.663 1.00 92.38 195 ALA A CA 1
ATOM 1511 C C . ALA A 1 195 ? 12.806 6.218 -11.657 1.00 92.38 195 ALA A C 1
ATOM 1513 O O . ALA A 1 195 ? 14.032 6.230 -11.628 1.00 92.38 195 ALA A O 1
ATOM 1514 N N . GLN A 1 196 ? 12.086 7.343 -11.601 1.00 91.38 196 GLN A N 1
ATOM 1515 C CA . GLN A 1 196 ? 12.679 8.685 -11.495 1.00 91.38 196 GLN A CA 1
ATOM 1516 C C . GLN A 1 196 ? 13.434 8.919 -10.177 1.00 91.38 196 GLN A C 1
ATOM 1518 O O . GLN A 1 196 ? 14.200 9.874 -10.071 1.00 91.38 196 GLN A O 1
ATOM 1523 N N . HIS A 1 197 ? 13.216 8.066 -9.173 1.00 91.56 197 HIS A N 1
ATOM 1524 C CA . HIS A 1 197 ? 13.889 8.128 -7.876 1.00 91.56 197 HIS A CA 1
ATOM 1525 C C . HIS A 1 197 ? 15.078 7.165 -7.758 1.00 91.56 197 HIS A C 1
ATOM 1527 O O . HIS A 1 197 ? 15.680 7.080 -6.686 1.00 91.56 197 HIS A O 1
ATOM 1533 N N . LEU A 1 198 ? 15.397 6.417 -8.818 1.00 94.12 198 LEU A N 1
ATOM 1534 C CA . LEU A 1 198 ? 16.513 5.479 -8.831 1.00 94.12 198 LEU A CA 1
ATOM 1535 C C . LEU A 1 198 ? 17.806 6.149 -9.289 1.00 94.12 198 LEU A C 1
ATOM 1537 O O . LEU A 1 198 ? 17.802 7.037 -10.141 1.00 94.12 198 LEU A O 1
ATOM 1541 N N . GLU A 1 199 ? 18.919 5.655 -8.755 1.00 94.12 199 GLU A N 1
ATOM 1542 C CA . GLU A 1 199 ? 20.231 5.912 -9.335 1.00 94.12 199 GLU A CA 1
ATOM 1543 C C . GLU A 1 199 ? 20.344 5.206 -10.696 1.00 94.12 199 GLU A C 1
ATOM 1545 O O . GLU A 1 199 ? 19.596 4.275 -11.010 1.00 94.12 199 GLU A O 1
ATOM 1550 N N . LEU A 1 200 ? 21.271 5.664 -11.538 1.00 92.56 200 LEU A N 1
ATOM 1551 C CA . LEU A 1 200 ? 21.380 5.177 -12.915 1.00 92.56 200 LEU A CA 1
ATOM 1552 C C . LEU A 1 200 ? 21.679 3.670 -12.994 1.00 92.56 200 LEU A C 1
ATOM 1554 O O . LEU A 1 200 ? 21.146 2.992 -13.868 1.00 92.56 200 LEU A O 1
ATOM 1558 N N . ASP A 1 201 ? 22.523 3.151 -12.107 1.00 93.62 201 ASP A N 1
ATOM 1559 C CA . ASP A 1 201 ? 22.852 1.726 -12.022 1.00 93.62 201 ASP A CA 1
ATOM 1560 C C . ASP A 1 201 ? 21.639 0.891 -11.594 1.00 93.62 201 ASP A C 1
ATOM 1562 O O . ASP A 1 201 ? 21.279 -0.063 -12.282 1.00 93.62 201 ASP A O 1
ATOM 1566 N N . ASP A 1 202 ? 20.932 1.321 -10.548 1.00 94.00 202 ASP A N 1
ATOM 1567 C CA . ASP A 1 202 ? 19.686 0.683 -10.111 1.00 94.00 202 ASP A CA 1
ATOM 1568 C C . ASP A 1 202 ? 18.608 0.682 -11.203 1.00 94.00 202 ASP A C 1
ATOM 1570 O O . ASP A 1 202 ? 17.853 -0.282 -11.336 1.00 94.00 202 ASP A O 1
ATOM 1574 N N . LEU A 1 203 ? 18.502 1.766 -11.977 1.00 94.00 203 LEU A N 1
ATOM 1575 C CA . LEU A 1 203 ? 17.544 1.868 -13.075 1.00 94.00 203 LEU A CA 1
ATOM 1576 C C . LEU A 1 2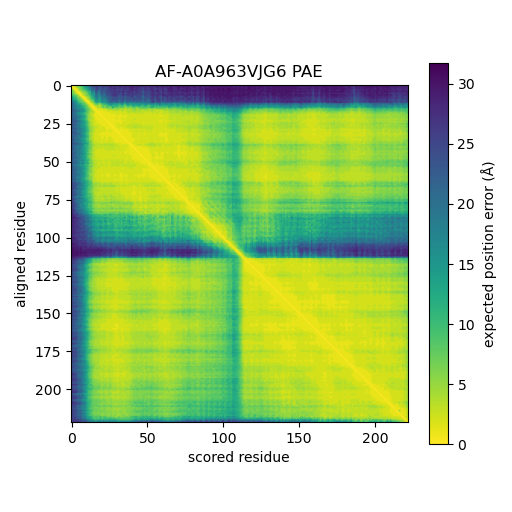03 ? 17.865 0.863 -14.186 1.00 94.00 203 LEU A C 1
ATOM 1578 O O . LEU A 1 203 ? 16.957 0.219 -14.716 1.00 94.00 203 LEU A O 1
ATOM 1582 N N . VAL A 1 204 ? 19.144 0.720 -14.536 1.00 92.94 204 VAL A N 1
ATOM 1583 C CA . VAL A 1 204 ? 19.593 -0.262 -15.530 1.00 92.94 204 VAL A CA 1
ATOM 1584 C C . VAL A 1 204 ? 19.283 -1.680 -15.050 1.00 92.94 204 VAL A C 1
ATOM 1586 O O . VAL A 1 204 ? 18.697 -2.454 -15.811 1.00 92.94 204 VAL A O 1
ATOM 1589 N N . ASP A 1 205 ? 19.590 -1.993 -13.791 1.00 91.25 205 ASP A N 1
ATOM 1590 C CA . ASP A 1 205 ? 19.299 -3.297 -13.186 1.00 91.25 205 ASP A CA 1
ATOM 1591 C C . ASP A 1 205 ? 17.789 -3.579 -13.132 1.00 91.25 205 ASP A C 1
ATOM 1593 O O . ASP A 1 205 ? 17.345 -4.697 -13.414 1.00 91.25 205 ASP A O 1
ATOM 1597 N N . LEU A 1 206 ? 16.975 -2.561 -12.825 1.00 93.19 206 LEU A N 1
ATOM 1598 C CA . LEU A 1 206 ? 15.520 -2.677 -12.839 1.00 93.19 206 LEU A CA 1
ATOM 1599 C C . LEU A 1 206 ? 15.003 -2.989 -14.246 1.00 93.19 206 LEU A C 1
ATOM 1601 O O . LEU A 1 206 ? 14.249 -3.941 -14.411 1.00 93.19 206 LEU A O 1
ATOM 1605 N N . ILE A 1 207 ? 15.406 -2.217 -15.260 1.00 92.62 207 ILE A N 1
ATOM 1606 C CA . ILE A 1 207 ? 14.944 -2.403 -16.645 1.00 92.62 207 ILE A CA 1
ATOM 1607 C C . ILE A 1 207 ? 15.301 -3.802 -17.158 1.00 92.62 207 ILE A C 1
ATOM 1609 O O . ILE A 1 207 ? 14.470 -4.436 -17.808 1.00 92.62 207 ILE A O 1
ATOM 1613 N N . GLN A 1 208 ? 16.514 -4.282 -16.871 1.00 90.50 208 GLN A N 1
ATOM 1614 C CA . GLN A 1 208 ? 16.977 -5.599 -17.319 1.00 90.50 208 GLN A CA 1
ATOM 1615 C C . GLN A 1 208 ? 16.293 -6.755 -16.589 1.00 90.50 208 GLN A C 1
ATOM 1617 O O . GLN A 1 208 ? 16.125 -7.820 -17.178 1.00 90.50 208 GLN A O 1
ATOM 1622 N N . GLY A 1 209 ? 15.911 -6.554 -15.327 1.00 89.62 209 GLY A N 1
ATOM 1623 C CA . GLY A 1 209 ? 15.238 -7.576 -14.531 1.00 89.62 209 GLY A CA 1
ATOM 1624 C C . GLY A 1 209 ? 13.712 -7.538 -14.591 1.00 89.62 209 GLY A C 1
ATOM 1625 O O . GLY A 1 209 ? 13.086 -8.342 -13.917 1.00 89.62 209 GLY A O 1
ATOM 1626 N N . LEU A 1 210 ? 13.102 -6.605 -15.325 1.00 92.94 210 LEU A N 1
ATOM 1627 C CA . LEU A 1 210 ? 11.657 -6.584 -15.560 1.00 92.94 210 LEU A CA 1
ATOM 1628 C C . LEU A 1 210 ? 11.279 -7.450 -16.772 1.00 92.94 210 LEU A C 1
ATOM 1630 O O . LEU A 1 210 ? 12.087 -7.614 -17.693 1.00 92.94 210 LEU A O 1
ATOM 1634 N N . PRO A 1 211 ? 10.012 -7.902 -16.870 1.00 91.25 211 PRO A N 1
ATOM 1635 C CA . PRO A 1 211 ? 9.505 -8.519 -18.087 1.00 91.25 211 PRO A CA 1
ATOM 1636 C C . PRO A 1 211 ? 9.734 -7.596 -19.287 1.00 91.25 211 PRO A C 1
ATOM 1638 O O . PRO A 1 211 ? 9.483 -6.391 -19.204 1.00 91.25 211 PRO A O 1
ATOM 1641 N N . ALA A 1 212 ? 10.173 -8.162 -20.416 1.00 87.69 212 ALA A N 1
ATOM 1642 C CA . ALA A 1 212 ? 10.668 -7.395 -21.564 1.00 87.69 212 ALA A CA 1
ATOM 1643 C C . ALA A 1 212 ? 9.709 -6.283 -22.031 1.00 87.69 212 ALA A C 1
ATOM 1645 O O . ALA A 1 212 ? 10.147 -5.195 -22.408 1.00 87.69 212 ALA A O 1
ATOM 1646 N N . GLU A 1 2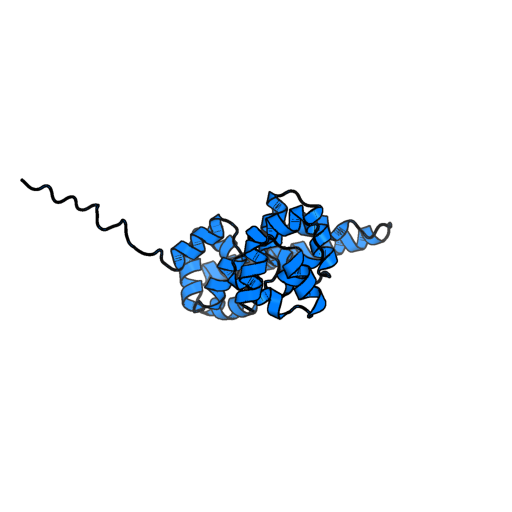13 ? 8.398 -6.532 -21.978 1.00 88.81 213 GLU A N 1
ATOM 1647 C CA . GLU A 1 213 ? 7.381 -5.538 -22.319 1.00 88.81 213 GLU A CA 1
ATOM 1648 C C . GLU A 1 213 ? 7.347 -4.362 -21.328 1.00 88.81 213 GLU A C 1
ATOM 1650 O O . GLU A 1 213 ? 7.317 -3.207 -21.756 1.00 88.81 213 GLU A O 1
ATOM 1655 N N . LEU A 1 214 ? 7.399 -4.627 -20.018 1.00 89.00 214 LEU A N 1
ATOM 1656 C CA . LEU A 1 214 ? 7.413 -3.588 -18.983 1.00 89.00 214 LEU A CA 1
ATOM 1657 C C . LEU A 1 214 ? 8.721 -2.795 -19.001 1.00 89.00 214 LEU A C 1
ATOM 1659 O O . LEU A 1 214 ? 8.677 -1.565 -18.986 1.00 89.00 214 LEU A O 1
ATOM 1663 N N . GLY A 1 215 ? 9.867 -3.473 -19.115 1.00 88.25 215 GLY A N 1
ATOM 1664 C CA . GLY A 1 215 ? 11.173 -2.816 -19.237 1.00 88.25 215 GLY A CA 1
ATOM 1665 C C . GLY A 1 215 ? 11.255 -1.913 -20.474 1.00 88.25 215 GLY A C 1
ATOM 1666 O O . GLY A 1 215 ? 11.700 -0.769 -20.384 1.00 88.25 215 GLY A O 1
ATOM 1667 N N . SER A 1 216 ? 10.731 -2.375 -21.616 1.00 88.44 216 SER A N 1
ATOM 1668 C CA . SER A 1 216 ? 10.672 -1.572 -22.848 1.00 88.44 216 SER A CA 1
ATOM 1669 C C . SER A 1 216 ? 9.771 -0.346 -22.701 1.00 88.44 216 SER A C 1
ATOM 1671 O O . SER A 1 216 ? 10.145 0.747 -23.125 1.00 88.44 216 SER A O 1
ATOM 1673 N N . ARG A 1 217 ? 8.588 -0.504 -22.093 1.00 87.56 217 ARG A N 1
ATOM 1674 C CA . ARG A 1 217 ? 7.664 0.615 -21.841 1.00 87.56 217 ARG A CA 1
ATOM 1675 C C . ARG A 1 217 ? 8.271 1.645 -20.893 1.00 87.56 217 ARG A C 1
ATOM 1677 O O . ARG A 1 217 ? 8.115 2.841 -21.131 1.00 87.56 217 ARG A O 1
ATOM 1684 N N . LEU A 1 218 ? 8.979 1.191 -19.858 1.00 88.75 218 LEU A N 1
ATOM 1685 C CA . LEU A 1 218 ? 9.681 2.061 -18.920 1.00 88.75 218 LEU A CA 1
ATOM 1686 C C . LEU A 1 218 ? 10.767 2.879 -19.630 1.00 88.75 218 LEU A C 1
ATOM 1688 O O . LEU A 1 218 ? 10.793 4.095 -19.486 1.00 88.75 218 LEU A O 1
ATOM 1692 N N . MET A 1 219 ? 11.584 2.242 -20.474 1.00 87.88 219 MET A N 1
ATOM 1693 C CA . MET A 1 219 ? 12.623 2.919 -21.263 1.00 87.88 219 MET A CA 1
ATOM 1694 C C . MET A 1 219 ? 12.061 3.971 -22.234 1.00 87.88 219 MET A C 1
ATOM 1696 O O . MET A 1 219 ? 12.713 4.974 -22.490 1.00 87.88 219 MET A O 1
ATOM 1700 N N . GLN A 1 220 ? 10.867 3.753 -22.790 1.00 87.25 220 GLN A N 1
ATOM 1701 C CA . GLN A 1 220 ? 10.223 4.702 -23.711 1.00 87.25 220 GLN A CA 1
ATOM 1702 C C . GLN A 1 220 ? 9.548 5.886 -23.002 1.00 87.25 220 GLN A C 1
ATOM 1704 O O . GLN A 1 220 ? 9.220 6.874 -23.657 1.00 87.25 220 GLN A O 1
ATOM 1709 N N . SER A 1 221 ? 9.289 5.758 -21.698 1.00 82.25 221 SER A N 1
ATOM 1710 C CA . SER A 1 221 ? 8.503 6.717 -20.908 1.00 82.25 221 SER A CA 1
ATOM 1711 C C . SER A 1 221 ? 9.339 7.516 -19.900 1.00 82.25 221 SER A C 1
ATOM 1713 O O . SER A 1 221 ? 8.811 8.459 -19.307 1.00 82.25 221 SER A O 1
ATOM 1715 N N . ALA A 1 222 ? 10.595 7.115 -19.681 1.00 61.78 222 ALA A N 1
ATOM 1716 C CA . ALA A 1 222 ? 11.589 7.805 -18.858 1.00 61.78 222 ALA A CA 1
ATOM 1717 C C . ALA A 1 222 ? 12.355 8.849 -19.683 1.00 61.78 222 ALA A C 1
ATOM 1719 O O . ALA A 1 222 ? 12.610 9.942 -19.129 1.00 61.78 222 ALA A O 1
#